Protein AF-A0A915NDP2-F1 (afdb_monomer_lite)

Radius of gyration: 18.06 Å; chains: 1; bounding box: 33×44×52 Å

Foldseek 3Di:
DDPPQPDQDPLVVDDLVCSLVVLLVVLLVVQVVVQVVVVVPDDDPQFAFLQAQEDDDALCVLVRVLLNVQLPPVVNLVCLVVDVVVVLFDSPAPLASSNNLVSNSSNVSCVNRVSHHNYTYCQSNQSSCCVRQNVVSNRPDHDDSVLSNLSSVLRVCSRRDPDNDRDDPDPVPDDVVVVVVVVVVVVVVVVVVVVVPPPDDD

InterPro domains:
  IPR001394 Peptidase C19, ubiquitin carboxyl-terminal hydrolase [PF00443] (52-172)
  IPR028889 Ubiquitin specific protease UPS, catalytic domain [PS50235] (52-202)
  IPR038765 Papain-like cysteine peptidase superfamily [SSF54001] (45-168)
  IPR050185 Ubiquitin carboxyl-terminal hydrolase [PTHR21646] (45-170)

pLDDT: mean 82.38, std 14.45, range [32.12, 96.81]

Organism: NCBI:txid298350

Structure (mmCIF, N/CA/C/O backbone):
data_AF-A0A915NDP2-F1
#
_entry.id   AF-A0A915NDP2-F1
#
loop_
_atom_site.group_PDB
_atom_site.id
_atom_site.type_symbol
_atom_site.label_atom_id
_atom_site.label_alt_id
_atom_site.label_comp_id
_atom_site.label_asym_id
_atom_site.label_entity_id
_atom_site.label_seq_id
_atom_site.pdbx_PDB_ins_code
_atom_site.Cartn_x
_atom_site.Cartn_y
_atom_site.Cartn_z
_atom_site.occupancy
_atom_site.B_iso_or_equiv
_atom_site.auth_seq_id
_atom_site.auth_comp_id
_atom_site.auth_asym_id
_atom_site.auth_atom_id
_atom_site.pdbx_PDB_model_num
ATOM 1 N N . MET A 1 1 ? 12.576 3.501 -25.929 1.00 35.41 1 MET A N 1
ATOM 2 C CA . MET A 1 1 ? 12.178 2.819 -24.677 1.00 35.41 1 MET A CA 1
ATOM 3 C C . MET A 1 1 ? 10.770 3.275 -24.341 1.00 35.41 1 MET A C 1
ATOM 5 O O . MET A 1 1 ? 10.590 4.412 -23.935 1.00 35.41 1 MET A O 1
ATOM 9 N N . THR A 1 2 ? 9.758 2.464 -24.642 1.00 32.38 2 THR A N 1
ATOM 10 C CA . THR A 1 2 ? 8.350 2.847 -24.472 1.00 32.38 2 THR A CA 1
ATOM 11 C C . THR A 1 2 ? 7.998 2.888 -22.990 1.00 32.38 2 THR A C 1
ATOM 13 O O . THR A 1 2 ? 7.997 1.863 -22.308 1.00 32.38 2 THR A O 1
ATOM 16 N N . SER A 1 3 ? 7.740 4.094 -22.495 1.00 40.62 3 SER A N 1
ATOM 17 C CA . SER A 1 3 ? 7.203 4.347 -21.166 1.00 40.62 3 SER A CA 1
ATOM 18 C C . SER A 1 3 ? 5.810 3.725 -21.061 1.00 40.62 3 SER A C 1
ATOM 20 O O . SER A 1 3 ? 4.837 4.281 -21.557 1.00 40.62 3 SER A O 1
ATOM 22 N N . THR A 1 4 ? 5.692 2.560 -20.426 1.00 46.69 4 THR A N 1
ATOM 23 C CA . THR A 1 4 ? 4.399 2.063 -19.931 1.00 46.69 4 THR A CA 1
ATOM 24 C C . THR A 1 4 ? 4.069 2.791 -18.624 1.00 46.69 4 THR A C 1
ATOM 26 O O . THR A 1 4 ? 3.960 2.171 -17.569 1.00 46.69 4 THR A O 1
ATOM 29 N N . TYR A 1 5 ? 4.016 4.125 -18.663 1.00 49.75 5 TYR A N 1
ATOM 30 C CA . TYR A 1 5 ? 3.455 4.917 -17.574 1.00 49.75 5 TYR A CA 1
ATOM 31 C C . TYR A 1 5 ? 1.943 4.713 -17.646 1.00 49.75 5 TYR A C 1
ATOM 33 O O . TYR A 1 5 ? 1.280 5.197 -18.564 1.00 49.75 5 TYR A O 1
ATOM 41 N N . CYS A 1 6 ? 1.411 3.883 -16.751 1.00 56.41 6 CYS A N 1
ATOM 42 C CA . CYS A 1 6 ? -0.026 3.765 -16.579 1.00 56.41 6 CYS A CA 1
ATOM 43 C C . CYS A 1 6 ? -0.463 5.117 -16.008 1.00 56.41 6 CYS A C 1
ATOM 45 O O . CYS A 1 6 ? 0.010 5.480 -14.940 1.00 56.41 6 CYS A O 1
ATOM 47 N N . GLY A 1 7 ? -1.237 5.910 -16.757 1.00 64.56 7 GLY A N 1
ATOM 48 C CA . GLY A 1 7 ? -1.536 7.303 -16.403 1.00 64.56 7 GLY A CA 1
ATOM 49 C C . GLY A 1 7 ? -1.997 7.490 -14.949 1.00 64.56 7 GLY A C 1
ATOM 50 O O . GLY A 1 7 ? -2.450 6.541 -14.296 1.00 64.56 7 GLY A O 1
ATOM 51 N N . LYS A 1 8 ? -1.878 8.726 -14.442 1.00 70.12 8 LYS A N 1
ATOM 52 C CA . LYS A 1 8 ? -2.364 9.081 -13.101 1.00 70.12 8 LYS A CA 1
ATOM 53 C C . LYS A 1 8 ? -3.834 8.678 -12.965 1.00 70.12 8 LYS A C 1
ATOM 55 O O . LYS A 1 8 ? -4.639 8.969 -13.847 1.00 70.12 8 LYS A O 1
ATOM 60 N N . ILE A 1 9 ? -4.161 7.994 -11.873 1.00 74.62 9 ILE A N 1
ATOM 61 C CA . ILE A 1 9 ? -5.531 7.586 -11.561 1.00 74.62 9 ILE A CA 1
ATOM 62 C C . ILE A 1 9 ? -6.121 8.573 -10.576 1.00 74.62 9 ILE A C 1
ATOM 64 O O . ILE A 1 9 ? -5.512 8.868 -9.549 1.00 74.62 9 ILE A O 1
ATOM 68 N N . ASP A 1 10 ? -7.341 9.017 -10.858 1.00 82.69 10 ASP A N 1
ATOM 69 C CA . ASP A 1 10 ? -8.144 9.719 -9.873 1.00 82.69 10 ASP A CA 1
ATOM 70 C C . ASP A 1 10 ? -8.807 8.714 -8.925 1.00 82.69 10 ASP A C 1
ATOM 72 O O . ASP A 1 10 ? -9.920 8.231 -9.141 1.00 82.69 10 ASP A O 1
ATOM 76 N N . VAL A 1 11 ? -8.091 8.385 -7.854 1.00 82.56 11 VAL A N 1
ATOM 77 C CA . VAL A 1 11 ? -8.557 7.472 -6.803 1.00 82.56 11 VAL A CA 1
ATOM 78 C C . VAL A 1 11 ? -9.751 8.036 -6.024 1.00 82.56 11 VAL A C 1
ATOM 80 O O . VAL A 1 11 ? -10.474 7.275 -5.376 1.00 82.56 11 VAL A O 1
ATOM 83 N N . ASN A 1 12 ? -9.978 9.352 -6.092 1.00 84.38 12 ASN A N 1
ATOM 84 C CA . ASN A 1 12 ? -11.105 10.013 -5.442 1.00 84.38 12 ASN A CA 1
ATOM 85 C C . ASN A 1 12 ? -12.406 9.906 -6.247 1.00 84.38 12 ASN A C 1
ATOM 87 O O . ASN A 1 12 ? -13.466 10.172 -5.683 1.00 84.38 12 ASN A O 1
ATOM 91 N N . SER A 1 13 ? -12.350 9.432 -7.497 1.00 88.75 13 SER A N 1
ATOM 92 C CA . SER A 1 13 ? -13.544 9.087 -8.284 1.00 88.75 13 SER A CA 1
ATOM 93 C C . SER A 1 13 ? -14.369 7.947 -7.665 1.00 88.75 13 SER A C 1
ATOM 95 O O . SER A 1 13 ? -15.570 7.844 -7.912 1.00 88.75 13 SER A O 1
ATOM 97 N N . TYR A 1 14 ? -13.754 7.109 -6.821 1.00 90.56 14 TYR A N 1
ATOM 98 C CA . TYR A 1 14 ? -14.444 6.060 -6.074 1.00 90.56 14 TYR A CA 1
ATOM 99 C C . TYR A 1 14 ? -15.007 6.585 -4.747 1.00 90.56 14 TYR A C 1
ATOM 101 O O . TYR A 1 14 ? -14.288 7.205 -3.945 1.00 90.56 14 TYR A O 1
ATOM 109 N N . SER A 1 15 ? -16.275 6.250 -4.469 1.00 92.94 15 SER A N 1
ATOM 110 C CA . SER A 1 15 ? -16.897 6.511 -3.166 1.00 92.94 15 SER A CA 1
ATOM 111 C C . SER A 1 15 ? -16.123 5.804 -2.049 1.00 92.94 15 SER A C 1
ATOM 113 O O . SER A 1 15 ? -15.491 4.769 -2.277 1.00 92.94 15 SER A O 1
ATOM 115 N N . ALA A 1 16 ? -16.151 6.357 -0.835 1.00 90.56 16 ALA A N 1
ATOM 116 C CA . ALA A 1 16 ? -15.370 5.828 0.284 1.00 90.56 16 ALA A CA 1
ATOM 117 C C . ALA A 1 16 ? -15.725 4.364 0.612 1.00 90.56 16 ALA A C 1
ATOM 119 O O . ALA A 1 16 ? -14.850 3.595 0.999 1.00 90.56 16 ALA A O 1
ATOM 120 N N . GLU A 1 17 ? -16.981 3.967 0.400 1.00 92.06 17 GLU A N 1
ATOM 121 C CA . GLU A 1 17 ? -17.511 2.624 0.653 1.00 92.06 17 GLU A CA 1
ATOM 122 C C . GLU A 1 17 ? -16.889 1.566 -0.262 1.00 92.06 17 GLU A C 1
ATOM 124 O O . GLU A 1 17 ? -16.628 0.446 0.173 1.00 92.06 17 GLU A O 1
ATOM 129 N N . ILE A 1 18 ? -16.638 1.911 -1.527 1.00 93.69 18 ILE A N 1
ATOM 130 C CA . ILE A 1 18 ? -16.114 0.966 -2.523 1.00 93.69 18 ILE A CA 1
ATOM 131 C C . ILE A 1 18 ? -14.620 1.146 -2.784 1.00 93.69 18 ILE A C 1
ATOM 133 O O . ILE A 1 18 ? -14.008 0.294 -3.429 1.00 93.69 18 ILE A O 1
ATOM 137 N N . ARG A 1 19 ? -14.022 2.243 -2.302 1.00 93.81 19 ARG A N 1
ATOM 138 C CA . ARG A 1 19 ? -12.659 2.658 -2.651 1.00 93.81 19 ARG A CA 1
ATOM 139 C C . ARG A 1 19 ? -11.627 1.572 -2.403 1.00 93.81 19 ARG A C 1
ATOM 141 O O . ARG A 1 19 ? -10.813 1.319 -3.284 1.00 93.81 19 ARG A O 1
ATOM 148 N N . TYR A 1 20 ? -11.680 0.900 -1.251 1.00 95.38 20 TYR A N 1
ATOM 149 C CA . TYR A 1 20 ? -10.743 -0.184 -0.950 1.00 95.38 20 TYR A CA 1
ATOM 150 C C . TYR A 1 20 ? -10.794 -1.280 -2.027 1.00 95.38 20 TYR A C 1
ATOM 152 O O . TYR A 1 20 ? -9.772 -1.640 -2.606 1.00 95.38 20 TYR A O 1
ATOM 160 N N . ASN A 1 21 ? -11.999 -1.765 -2.344 1.00 95.94 21 ASN A N 1
ATOM 161 C CA . ASN A 1 21 ? -12.217 -2.814 -3.339 1.00 95.94 21 ASN A CA 1
ATOM 162 C C . ASN A 1 21 ? -11.787 -2.380 -4.744 1.00 95.94 21 ASN A C 1
ATOM 164 O O . ASN A 1 21 ? -11.086 -3.121 -5.434 1.00 95.94 21 ASN A O 1
ATOM 168 N N . ALA A 1 22 ? -12.187 -1.176 -5.151 1.00 95.44 22 ALA A N 1
ATOM 169 C CA . ALA A 1 22 ? -11.874 -0.635 -6.465 1.00 95.44 22 ALA A CA 1
ATOM 170 C C . ALA A 1 22 ? -10.359 -0.487 -6.668 1.00 95.44 22 ALA A C 1
ATOM 172 O O . ALA A 1 22 ? -9.821 -0.965 -7.665 1.00 95.44 22 ALA A O 1
ATOM 173 N N . VAL A 1 23 ? -9.662 0.100 -5.690 1.00 95.69 23 VAL A N 1
ATOM 174 C CA . VAL A 1 23 ? -8.206 0.286 -5.741 1.00 95.69 23 VAL A CA 1
ATOM 175 C C . VAL A 1 23 ? -7.473 -1.049 -5.704 1.00 95.69 23 VAL A C 1
ATOM 177 O O . VAL A 1 23 ? -6.554 -1.250 -6.492 1.00 95.69 23 VAL A O 1
ATOM 180 N N . TYR A 1 24 ? -7.882 -1.976 -4.833 1.00 96.56 24 TYR A N 1
ATOM 181 C CA . TYR A 1 24 ? -7.259 -3.296 -4.740 1.00 96.56 24 TYR A CA 1
ATOM 182 C C . TYR A 1 24 ? -7.298 -4.028 -6.088 1.00 96.56 24 TYR A C 1
ATOM 184 O O . TYR A 1 24 ? -6.261 -4.467 -6.585 1.00 96.56 24 TYR A O 1
ATOM 192 N N . ASN A 1 25 ? -8.485 -4.127 -6.696 1.00 95.69 25 ASN A N 1
ATOM 193 C CA . ASN A 1 25 ? -8.668 -4.835 -7.964 1.00 95.69 25 ASN A CA 1
ATOM 194 C C . ASN A 1 25 ? -7.894 -4.156 -9.094 1.00 95.69 25 ASN A C 1
ATOM 196 O O . ASN A 1 25 ? -7.194 -4.828 -9.845 1.00 95.69 25 ASN A O 1
ATOM 200 N N . LEU A 1 26 ? -7.937 -2.824 -9.149 1.00 94.62 26 LEU A N 1
ATOM 201 C CA . LEU A 1 26 ? -7.189 -2.053 -10.132 1.00 94.62 26 LEU A CA 1
ATOM 202 C C . LEU A 1 26 ? -5.682 -2.335 -10.065 1.00 94.62 26 LEU A C 1
ATOM 204 O O . LEU A 1 26 ? -5.035 -2.522 -11.097 1.00 94.62 26 LEU A O 1
ATOM 208 N N . VAL A 1 27 ? -5.112 -2.368 -8.856 1.00 95.25 27 VAL A N 1
ATOM 209 C CA . VAL A 1 27 ? -3.679 -2.629 -8.659 1.00 95.25 27 VAL A CA 1
ATOM 210 C C . VAL A 1 27 ? -3.327 -4.059 -9.076 1.00 95.25 27 VAL A C 1
ATOM 212 O O . VAL A 1 27 ? -2.318 -4.260 -9.752 1.00 95.25 27 VAL A O 1
ATOM 215 N N . ILE A 1 28 ? -4.157 -5.047 -8.727 1.00 94.88 28 ILE A N 1
ATOM 216 C CA . ILE A 1 28 ? -3.960 -6.444 -9.145 1.00 94.88 28 ILE A CA 1
ATOM 217 C C . ILE A 1 28 ? -4.014 -6.587 -10.671 1.00 94.88 28 ILE A C 1
ATOM 219 O O . ILE A 1 28 ? -3.134 -7.226 -11.254 1.00 94.88 28 ILE A O 1
ATOM 223 N N . ASP A 1 29 ? -4.990 -5.964 -11.331 1.00 93.06 29 ASP A N 1
ATOM 224 C CA . ASP A 1 29 ? -5.126 -6.003 -12.790 1.00 93.06 29 ASP A CA 1
ATOM 225 C C . ASP A 1 29 ? -3.898 -5.404 -13.484 1.00 93.06 29 ASP A C 1
ATOM 227 O O . ASP A 1 29 ? -3.380 -5.964 -14.458 1.00 93.06 29 ASP A O 1
ATOM 231 N N . GLU A 1 30 ? -3.372 -4.297 -12.956 1.00 91.44 30 GLU A N 1
ATOM 232 C CA . GLU A 1 30 ? -2.155 -3.679 -13.475 1.00 91.44 30 GLU A CA 1
ATOM 233 C C . GLU A 1 30 ? -0.919 -4.566 -13.274 1.00 91.44 30 GLU A C 1
ATOM 235 O O . GLU A 1 30 ? -0.140 -4.754 -14.216 1.00 91.44 30 GLU A O 1
ATOM 240 N N . ILE A 1 31 ? -0.759 -5.165 -12.088 1.00 92.25 31 ILE A N 1
ATOM 241 C CA . ILE A 1 31 ? 0.320 -6.123 -11.804 1.00 92.25 31 ILE A CA 1
ATOM 242 C C . ILE A 1 31 ? 0.272 -7.282 -12.804 1.00 92.25 31 ILE A C 1
ATOM 244 O O . ILE A 1 31 ? 1.294 -7.606 -13.419 1.00 92.25 31 ILE A O 1
ATOM 248 N N . ASN A 1 32 ? -0.903 -7.870 -13.022 1.00 90.44 32 ASN A N 1
ATOM 249 C CA . ASN A 1 32 ? -1.092 -8.987 -13.946 1.00 90.44 32 ASN A CA 1
ATOM 250 C C . ASN A 1 32 ? -0.769 -8.595 -15.393 1.00 90.44 32 ASN A C 1
ATOM 252 O O . ASN A 1 32 ? -0.020 -9.299 -16.080 1.00 90.44 32 ASN A O 1
ATOM 256 N N . LYS A 1 33 ? -1.266 -7.439 -15.846 1.00 87.81 33 LYS A N 1
ATOM 257 C CA . LYS A 1 33 ? -1.017 -6.915 -17.196 1.00 87.81 33 LYS A CA 1
ATOM 258 C C . LYS A 1 33 ? 0.471 -6.690 -17.455 1.00 87.81 33 LYS A C 1
ATOM 260 O O . LYS A 1 33 ? 0.987 -7.115 -18.491 1.00 87.81 33 LYS A O 1
ATOM 265 N N . LEU A 1 34 ? 1.172 -6.047 -16.522 1.00 83.38 34 LEU A N 1
ATOM 266 C CA . LEU A 1 34 ? 2.610 -5.802 -16.639 1.00 83.38 34 LEU A CA 1
ATOM 267 C C . LEU A 1 34 ? 3.408 -7.107 -16.556 1.00 83.38 34 LEU A C 1
ATOM 269 O O . LEU A 1 34 ? 4.413 -7.255 -17.250 1.00 83.38 34 LEU A O 1
ATOM 273 N N . SER A 1 35 ? 2.962 -8.075 -15.759 1.00 75.62 35 SER A N 1
ATOM 274 C CA . SER A 1 35 ? 3.641 -9.366 -15.615 1.00 75.62 35 SER A CA 1
ATOM 275 C C . SER A 1 35 ? 3.542 -10.216 -16.882 1.00 75.62 35 SER A C 1
ATOM 277 O O . SER A 1 35 ? 4.558 -10.738 -17.345 1.00 75.62 35 SER A O 1
ATOM 279 N N . TYR A 1 36 ? 2.365 -10.269 -17.516 1.00 65.06 36 TYR A N 1
ATOM 280 C CA . TYR A 1 36 ? 2.164 -10.955 -18.799 1.00 65.06 36 TYR A CA 1
ATOM 281 C C . TYR A 1 36 ? 3.097 -10.420 -19.900 1.00 65.06 36 TYR A C 1
ATOM 283 O O . TYR A 1 36 ? 3.653 -11.186 -20.688 1.00 65.06 36 TYR A O 1
ATOM 291 N N . GLN A 1 37 ? 3.326 -9.103 -19.929 1.00 64.31 37 GLN A N 1
ATOM 292 C CA . GLN A 1 37 ? 4.241 -8.473 -20.886 1.00 64.31 37 GLN A CA 1
ATOM 293 C C . GLN A 1 37 ? 5.706 -8.889 -20.668 1.00 64.31 37 GLN A C 1
ATOM 295 O O . GLN A 1 37 ? 6.452 -9.021 -21.637 1.00 64.31 37 GLN A O 1
ATOM 300 N N . HIS A 1 38 ? 6.122 -9.136 -19.422 1.00 62.59 38 HIS A N 1
ATOM 301 C CA . HIS A 1 38 ? 7.509 -9.483 -19.090 1.00 62.59 38 HIS A CA 1
ATOM 302 C C . HIS A 1 38 ? 7.811 -10.990 -19.147 1.00 62.59 38 HIS A C 1
ATOM 304 O O . HIS A 1 38 ? 8.952 -11.358 -19.440 1.00 62.59 38 HIS A O 1
ATOM 310 N N . MET A 1 39 ? 6.826 -11.868 -18.910 1.00 57.41 39 MET A N 1
ATOM 311 C CA . MET A 1 39 ? 7.012 -13.330 -18.976 1.00 57.41 39 MET A CA 1
ATOM 312 C C . MET A 1 39 ? 7.382 -13.832 -20.379 1.00 57.41 39 MET A C 1
ATOM 314 O O . MET A 1 39 ? 8.077 -14.835 -20.499 1.00 57.41 39 MET A O 1
ATOM 318 N N . LYS A 1 40 ? 7.006 -13.115 -21.447 1.00 51.97 40 LYS A N 1
ATOM 319 C CA . LYS A 1 40 ? 7.362 -13.483 -22.832 1.00 51.97 40 LYS A CA 1
ATOM 320 C C . LYS A 1 40 ? 8.860 -13.369 -23.156 1.00 51.97 40 LYS A C 1
ATOM 322 O O . LYS A 1 40 ? 9.264 -13.777 -24.237 1.00 51.97 40 LYS A O 1
ATOM 327 N N . VAL A 1 41 ? 9.679 -12.794 -22.269 1.00 53.88 41 VAL A N 1
ATOM 328 C CA . VAL A 1 41 ? 10.999 -12.269 -22.659 1.00 53.88 41 VAL A CA 1
ATOM 329 C C . VAL A 1 41 ? 12.189 -13.069 -22.105 1.00 53.88 41 VAL A C 1
ATOM 331 O O . VAL A 1 41 ? 13.275 -12.942 -22.664 1.00 53.88 41 VAL A O 1
ATOM 334 N N . ARG A 1 42 ? 12.071 -13.884 -21.036 1.00 56.06 42 ARG A N 1
ATOM 335 C CA . ARG A 1 42 ? 13.248 -14.572 -20.436 1.00 56.06 42 ARG A CA 1
ATOM 336 C C . ARG A 1 42 ? 12.927 -15.897 -19.727 1.00 56.06 42 ARG A C 1
ATOM 338 O O . ARG A 1 42 ? 12.011 -15.939 -18.913 1.00 56.06 42 ARG A O 1
ATOM 345 N N . HIS A 1 43 ? 13.777 -16.916 -19.915 1.00 55.66 43 HIS A N 1
ATOM 346 C CA . HIS A 1 43 ? 13.901 -18.062 -18.999 1.00 55.66 43 HIS A CA 1
ATOM 347 C C . HIS A 1 43 ? 14.394 -17.562 -17.635 1.00 55.66 43 HIS A C 1
ATOM 349 O O . HIS A 1 43 ? 15.572 -17.244 -17.471 1.00 55.66 43 HIS A O 1
ATOM 355 N N . ARG A 1 44 ? 13.490 -17.436 -16.662 1.00 63.25 44 ARG A N 1
ATOM 356 C CA . ARG A 1 44 ? 13.826 -17.066 -15.281 1.00 63.25 44 ARG A CA 1
ATOM 357 C C . ARG A 1 44 ? 13.536 -18.222 -14.326 1.00 63.25 44 ARG A C 1
ATOM 359 O O . ARG A 1 44 ? 12.651 -19.026 -14.617 1.00 63.25 44 ARG A O 1
ATOM 366 N N . PRO A 1 45 ? 14.262 -18.300 -13.196 1.00 63.66 45 PRO A N 1
ATOM 367 C CA . PRO A 1 45 ? 13.953 -19.255 -12.142 1.00 63.66 45 PRO A CA 1
ATOM 368 C C . PRO A 1 45 ? 12.506 -19.089 -11.672 1.00 63.66 45 PRO A C 1
ATOM 370 O O . PRO A 1 45 ? 11.986 -17.971 -11.599 1.00 63.66 45 PRO A O 1
ATOM 373 N N . THR A 1 46 ? 11.871 -20.218 -11.360 1.00 71.88 46 THR A N 1
ATOM 374 C CA . THR A 1 46 ? 10.505 -20.278 -10.836 1.00 71.88 46 THR A CA 1
ATOM 375 C C . THR A 1 46 ? 10.397 -19.402 -9.585 1.00 71.88 46 THR A C 1
ATOM 377 O O . THR A 1 46 ? 11.195 -19.600 -8.659 1.00 71.88 46 THR A O 1
ATOM 380 N N . PRO A 1 47 ? 9.462 -18.437 -9.539 1.00 79.31 47 PRO A N 1
ATOM 381 C CA . PRO A 1 47 ? 9.302 -17.595 -8.365 1.00 79.31 47 PRO A CA 1
ATOM 382 C C . PRO A 1 47 ? 8.955 -18.441 -7.132 1.00 79.31 47 PRO A C 1
ATOM 384 O O . PRO A 1 47 ? 8.285 -19.469 -7.232 1.00 79.31 47 PRO A O 1
ATOM 387 N N . LYS A 1 48 ? 9.443 -18.017 -5.965 1.00 85.06 48 LYS A N 1
ATOM 388 C CA . LYS A 1 48 ? 9.143 -18.632 -4.665 1.00 85.06 48 LYS A CA 1
ATOM 389 C C . LYS A 1 48 ? 8.344 -17.649 -3.817 1.00 85.06 48 LYS A C 1
ATOM 391 O O . LYS A 1 48 ? 8.501 -16.437 -3.960 1.00 85.06 48 LYS A O 1
ATOM 396 N N . LEU A 1 49 ? 7.502 -18.176 -2.928 1.00 89.25 49 LEU A N 1
ATOM 397 C CA . LEU A 1 49 ? 6.710 -17.375 -1.991 1.00 89.25 49 LEU A CA 1
ATOM 398 C C . LEU A 1 49 ? 7.636 -16.434 -1.205 1.00 89.25 49 LEU A C 1
ATOM 400 O O . LEU A 1 49 ? 8.647 -16.877 -0.658 1.00 89.25 49 LEU A O 1
ATOM 404 N N . GLY A 1 50 ? 7.314 -15.141 -1.193 1.00 88.19 50 GLY A N 1
ATOM 405 C CA . GLY A 1 50 ? 8.086 -14.132 -0.465 1.00 88.19 50 GLY A CA 1
ATOM 406 C C . GLY A 1 50 ? 9.470 -13.823 -1.046 1.00 88.19 50 GLY A C 1
ATOM 407 O O . GLY A 1 50 ? 10.246 -13.117 -0.415 1.00 88.19 50 GLY A O 1
ATOM 408 N N . GLN A 1 51 ? 9.807 -14.331 -2.237 1.00 90.38 51 GLN A N 1
ATOM 409 C CA . GLN A 1 51 ? 11.082 -14.065 -2.917 1.00 90.38 51 GLN A CA 1
ATOM 410 C C . GLN A 1 51 ? 10.856 -13.306 -4.226 1.00 90.38 51 GLN A C 1
ATOM 412 O O . GLN A 1 51 ? 11.324 -13.699 -5.297 1.00 90.38 51 GLN A O 1
ATOM 417 N N . THR A 1 52 ? 10.114 -12.205 -4.125 1.00 92.06 52 THR A N 1
ATOM 418 C CA . THR A 1 52 ? 9.718 -11.374 -5.262 1.00 92.06 52 THR A CA 1
ATOM 419 C C . THR A 1 52 ? 10.536 -10.080 -5.281 1.00 92.06 52 THR A C 1
ATOM 421 O O . THR A 1 52 ? 10.566 -9.317 -4.315 1.00 92.06 52 THR A O 1
ATOM 424 N N . GLY A 1 53 ? 11.223 -9.795 -6.387 1.00 92.25 53 GLY A N 1
ATOM 425 C CA . GLY A 1 53 ? 11.946 -8.532 -6.563 1.00 92.25 53 GLY A CA 1
ATOM 426 C C . GLY A 1 53 ? 11.007 -7.333 -6.750 1.00 92.25 53 GLY A C 1
ATOM 427 O O . GLY A 1 53 ? 9.844 -7.484 -7.111 1.00 92.25 53 GLY A O 1
ATOM 428 N N . LEU A 1 54 ? 11.514 -6.113 -6.578 1.00 93.12 54 LEU A N 1
ATOM 429 C CA . LEU A 1 54 ? 10.804 -4.892 -6.978 1.00 93.12 54 LEU A CA 1
ATOM 430 C C . LEU A 1 54 ? 11.645 -4.157 -8.020 1.00 93.12 54 LEU A C 1
ATOM 432 O O . LEU A 1 54 ? 12.828 -3.890 -7.806 1.00 93.12 54 LEU A O 1
ATOM 436 N N . SER A 1 55 ? 11.051 -3.872 -9.175 1.00 89.44 55 SER A N 1
ATOM 437 C CA . SER A 1 55 ? 11.734 -3.193 -10.274 1.00 89.44 55 SER A CA 1
ATOM 438 C C . SER A 1 55 ? 11.969 -1.733 -9.909 1.00 89.44 55 SER A C 1
ATOM 440 O O . SER A 1 55 ? 11.015 -0.997 -9.673 1.00 89.44 55 SER A O 1
ATOM 442 N N . ASN A 1 56 ? 13.225 -1.286 -9.940 1.00 84.56 56 ASN A N 1
ATOM 443 C CA . ASN A 1 56 ? 13.537 0.139 -9.889 1.00 84.56 56 ASN A CA 1
ATOM 444 C C . ASN A 1 56 ? 13.346 0.734 -11.291 1.00 84.56 56 ASN A C 1
ATOM 446 O O . ASN A 1 56 ? 13.947 0.234 -12.242 1.00 84.56 56 ASN A O 1
ATOM 450 N N . ARG A 1 57 ? 12.485 1.743 -11.443 1.00 75.19 57 ARG A N 1
ATOM 451 C CA . ARG A 1 57 ? 12.308 2.448 -12.724 1.00 75.19 57 ARG A CA 1
ATOM 452 C C . ARG A 1 57 ? 13.196 3.688 -12.752 1.00 75.19 57 ARG A C 1
ATOM 454 O O . ARG A 1 57 ? 14.197 3.682 -13.455 1.00 75.19 57 ARG A O 1
ATOM 461 N N . ILE A 1 58 ? 12.854 4.705 -11.966 1.00 79.94 58 ILE A N 1
ATOM 462 C CA . ILE A 1 58 ? 13.624 5.939 -11.748 1.00 79.94 58 ILE A CA 1
ATOM 463 C C . ILE A 1 58 ? 13.267 6.413 -10.338 1.00 79.94 58 ILE A C 1
ATOM 465 O O . ILE A 1 58 ? 12.096 6.377 -9.979 1.00 79.94 58 ILE A O 1
ATOM 469 N N . ASN A 1 59 ? 14.267 6.768 -9.526 1.00 83.19 59 ASN A N 1
ATOM 470 C CA . ASN A 1 59 ? 14.097 7.310 -8.170 1.00 83.19 59 ASN A CA 1
ATOM 471 C C . ASN A 1 59 ? 13.152 6.532 -7.231 1.00 83.19 59 ASN A C 1
ATOM 473 O O . ASN A 1 59 ? 12.702 7.070 -6.239 1.00 83.19 59 ASN A O 1
ATOM 477 N N . SER A 1 60 ? 12.881 5.250 -7.491 1.00 87.00 60 SER A N 1
ATOM 478 C CA . SER A 1 60 ? 11.915 4.441 -6.723 1.00 87.00 60 SER A CA 1
ATOM 479 C C . SER A 1 60 ? 12.565 3.473 -5.725 1.00 87.00 60 SER A C 1
ATOM 481 O O . SER A 1 60 ? 11.878 2.716 -5.040 1.00 87.00 60 SER A O 1
ATOM 483 N N . CYS A 1 61 ? 13.901 3.455 -5.637 1.00 90.44 61 CYS A N 1
ATOM 484 C CA . CYS A 1 61 ? 14.630 2.502 -4.797 1.00 90.44 61 CYS A CA 1
ATOM 485 C C . CYS A 1 61 ? 14.321 2.655 -3.301 1.00 90.44 61 CYS A C 1
ATOM 487 O O . CYS A 1 61 ? 14.256 1.640 -2.611 1.00 90.44 61 CYS A O 1
ATOM 489 N N . PHE A 1 62 ? 14.073 3.877 -2.819 1.00 91.06 62 PHE A N 1
ATOM 490 C CA . PHE A 1 62 ? 13.697 4.129 -1.426 1.00 91.06 62 PHE A CA 1
ATOM 491 C C . PHE A 1 62 ? 12.367 3.446 -1.069 1.00 91.06 62 PHE A C 1
ATOM 493 O O . PHE A 1 62 ? 12.286 2.732 -0.070 1.00 91.06 62 PHE A O 1
ATOM 500 N N . VAL A 1 63 ? 11.356 3.555 -1.941 1.00 92.50 63 VAL A N 1
ATOM 501 C CA . VAL A 1 63 ? 10.073 2.855 -1.779 1.00 92.50 63 VAL A CA 1
ATOM 502 C C . VAL A 1 63 ? 10.261 1.351 -1.855 1.00 92.50 63 VAL A C 1
ATOM 504 O O . VAL A 1 63 ? 9.716 0.628 -1.028 1.00 92.50 63 VAL A O 1
ATOM 507 N N . ASN A 1 64 ? 11.058 0.865 -2.806 1.00 94.31 64 ASN A N 1
ATOM 508 C CA . ASN A 1 64 ? 11.300 -0.568 -2.945 1.00 94.31 64 ASN A CA 1
ATOM 509 C C . ASN A 1 64 ? 11.951 -1.156 -1.684 1.00 94.31 64 ASN A C 1
ATOM 511 O O . ASN A 1 64 ? 11.528 -2.216 -1.228 1.00 94.31 64 ASN A O 1
ATOM 515 N N . ALA A 1 65 ? 12.937 -0.472 -1.098 1.00 94.31 65 ALA A N 1
ATOM 516 C CA . ALA A 1 65 ? 13.564 -0.901 0.150 1.00 94.31 65 ALA A CA 1
ATOM 517 C C . ALA A 1 65 ? 12.545 -0.961 1.300 1.00 94.31 65 ALA A C 1
ATOM 519 O O . ALA A 1 65 ? 12.453 -1.976 1.990 1.00 94.31 65 ALA A O 1
ATOM 520 N N . ILE A 1 66 ? 11.721 0.079 1.455 1.00 95.50 66 ILE A N 1
ATOM 521 C CA . ILE A 1 66 ? 10.682 0.115 2.489 1.00 95.50 66 ILE A CA 1
ATOM 522 C C . ILE A 1 66 ? 9.631 -0.976 2.289 1.00 95.50 66 ILE A C 1
ATOM 524 O O . ILE A 1 66 ? 9.305 -1.685 3.239 1.00 95.50 66 ILE A O 1
ATOM 528 N N . LEU A 1 67 ? 9.128 -1.162 1.069 1.00 96.06 67 LEU A N 1
ATOM 529 C CA . LEU A 1 67 ? 8.147 -2.203 0.779 1.00 96.06 67 LEU A CA 1
ATOM 530 C C . LEU A 1 67 ? 8.700 -3.597 1.079 1.00 96.06 67 LEU A C 1
ATOM 532 O O . LEU A 1 67 ? 8.005 -4.379 1.714 1.00 96.06 67 LEU A O 1
ATOM 536 N N . GLN A 1 68 ? 9.953 -3.894 0.724 1.00 95.94 68 GLN A N 1
ATOM 537 C CA . GLN A 1 68 ? 10.588 -5.169 1.086 1.00 95.94 68 GLN A CA 1
ATOM 538 C C . GLN A 1 68 ? 10.614 -5.386 2.610 1.00 95.94 68 GLN A C 1
ATOM 540 O O . GLN A 1 68 ? 10.288 -6.480 3.073 1.00 95.94 68 GLN A O 1
ATOM 545 N N . CYS A 1 69 ? 10.923 -4.352 3.400 1.00 96.62 69 CYS A N 1
ATOM 546 C CA . CYS A 1 69 ? 10.883 -4.423 4.866 1.00 96.62 69 CYS A CA 1
ATOM 547 C C . CYS A 1 69 ? 9.459 -4.650 5.403 1.00 96.62 69 CYS A C 1
ATOM 549 O O . CYS A 1 69 ? 9.235 -5.519 6.251 1.00 96.62 69 CYS A O 1
ATOM 551 N N . LEU A 1 70 ? 8.476 -3.905 4.894 1.00 95.94 70 LEU A N 1
ATOM 552 C CA . LEU A 1 70 ? 7.073 -4.044 5.292 1.00 95.94 70 LEU A CA 1
ATOM 553 C C . LEU A 1 70 ? 6.524 -5.433 4.929 1.00 95.94 70 LEU A C 1
ATOM 555 O O . LEU A 1 70 ? 5.858 -6.065 5.749 1.00 95.94 70 LEU A O 1
ATOM 559 N N . PHE A 1 71 ? 6.862 -5.941 3.742 1.00 95.75 71 PHE A N 1
ATOM 560 C CA . PHE A 1 71 ? 6.400 -7.233 3.223 1.00 95.75 71 PHE A CA 1
ATOM 561 C C . PHE A 1 71 ? 6.976 -8.435 3.961 1.00 95.75 71 PHE A C 1
ATOM 563 O O . PHE A 1 71 ? 6.427 -9.526 3.857 1.00 95.75 71 PHE A O 1
ATOM 570 N N . ASN A 1 72 ? 8.047 -8.232 4.726 1.00 94.88 72 ASN A N 1
ATOM 571 C CA . ASN A 1 72 ? 8.671 -9.253 5.562 1.00 94.88 72 ASN A CA 1
ATOM 572 C C . ASN A 1 72 ? 8.477 -8.982 7.064 1.00 94.88 72 ASN A C 1
ATOM 574 O O . ASN A 1 72 ? 9.033 -9.676 7.914 1.00 94.88 72 ASN A O 1
ATOM 578 N N . THR A 1 73 ? 7.651 -7.996 7.426 1.00 95.31 73 THR A N 1
ATOM 579 C CA . THR A 1 73 ? 7.274 -7.757 8.820 1.00 95.31 73 THR A CA 1
ATOM 580 C C . THR A 1 73 ? 6.112 -8.675 9.199 1.00 95.31 73 THR A C 1
ATOM 582 O O . THR A 1 73 ? 4.958 -8.412 8.861 1.00 95.31 73 THR A O 1
ATOM 585 N N . ASN A 1 74 ? 6.398 -9.748 9.945 1.00 90.75 74 ASN A N 1
ATOM 586 C CA . ASN A 1 74 ? 5.445 -10.826 10.268 1.00 90.75 74 ASN A CA 1
ATOM 587 C C . ASN A 1 74 ? 4.068 -10.354 10.769 1.00 90.75 74 ASN A C 1
ATOM 589 O O . ASN A 1 74 ? 3.038 -10.886 10.358 1.00 90.75 74 ASN A O 1
ATOM 593 N N . LYS A 1 75 ? 4.026 -9.363 11.670 1.00 88.69 75 LYS A N 1
ATOM 594 C CA . LYS A 1 75 ? 2.754 -8.834 12.197 1.00 88.69 75 LYS A CA 1
ATOM 595 C C . LYS A 1 75 ? 1.933 -8.129 11.115 1.00 88.69 75 LYS A C 1
ATOM 597 O O . LYS A 1 75 ? 0.711 -8.236 11.124 1.00 88.69 75 LYS A O 1
ATOM 602 N N . LEU A 1 76 ? 2.601 -7.440 10.192 1.00 89.62 76 LEU A N 1
ATOM 603 C CA . LEU A 1 76 ? 1.955 -6.743 9.088 1.00 89.62 76 LEU A CA 1
ATOM 604 C C . LEU A 1 76 ? 1.452 -7.738 8.040 1.00 89.62 76 LEU A C 1
ATOM 606 O O . LEU A 1 76 ? 0.312 -7.630 7.609 1.00 89.62 76 LEU A O 1
ATOM 610 N N . CYS A 1 77 ? 2.238 -8.767 7.713 1.00 91.12 77 CYS A N 1
ATOM 611 C CA . CYS A 1 77 ? 1.821 -9.833 6.795 1.00 91.12 77 CYS A CA 1
ATOM 612 C C . CYS A 1 77 ? 0.493 -10.466 7.235 1.00 91.12 77 CYS A C 1
ATOM 614 O O . CYS A 1 77 ? -0.439 -10.564 6.443 1.00 91.12 77 CYS A O 1
ATOM 616 N N . LYS A 1 78 ? 0.372 -10.790 8.529 1.00 88.94 78 LYS A N 1
ATOM 617 C CA . LYS A 1 78 ? -0.866 -11.325 9.122 1.00 88.94 78 LYS A CA 1
ATOM 618 C C . LYS A 1 78 ? -2.051 -10.359 9.040 1.00 88.94 78 LYS A C 1
ATOM 620 O O . LYS A 1 78 ? -3.186 -10.802 8.944 1.00 88.94 78 LYS A O 1
ATOM 625 N N . LEU A 1 79 ? -1.811 -9.047 9.084 1.00 87.31 79 LEU A N 1
ATOM 626 C CA . LEU A 1 79 ? -2.873 -8.042 8.950 1.00 87.31 79 LEU A CA 1
ATOM 627 C C . LEU A 1 79 ? -3.458 -8.012 7.527 1.00 87.31 79 LEU A C 1
ATOM 629 O O . LEU A 1 79 ? -4.640 -7.720 7.349 1.00 87.31 79 LEU A O 1
ATOM 633 N N . PHE A 1 80 ? -2.638 -8.312 6.521 1.00 88.69 80 PHE A N 1
ATOM 634 C CA . PHE A 1 80 ? -3.024 -8.301 5.108 1.00 88.69 80 PHE A CA 1
ATOM 635 C C . PHE A 1 80 ? -3.443 -9.670 4.563 1.00 88.69 80 PHE A C 1
ATOM 637 O O . PHE A 1 80 ? -3.983 -9.750 3.456 1.00 88.69 80 PHE A O 1
ATOM 644 N N . GLU A 1 81 ? -3.233 -10.735 5.334 1.00 86.50 81 GLU A N 1
ATOM 645 C CA . GLU A 1 81 ? -3.665 -12.085 4.994 1.00 86.50 81 GLU A CA 1
ATOM 646 C C . GLU A 1 81 ? -5.169 -12.110 4.699 1.00 86.50 81 GLU A C 1
ATOM 648 O O . GLU A 1 81 ? -5.978 -11.536 5.432 1.00 86.50 81 GLU A O 1
ATOM 653 N N . SER A 1 82 ? -5.540 -12.716 3.568 1.00 84.69 82 SER A N 1
ATOM 654 C CA . SER A 1 82 ? -6.932 -12.804 3.105 1.00 84.69 82 SER A CA 1
ATOM 655 C C . SER A 1 82 ? -7.687 -11.466 3.123 1.00 84.69 82 SER A C 1
ATOM 657 O O . SER A 1 82 ? -8.897 -11.443 3.347 1.00 84.69 82 SER A O 1
ATOM 659 N N . ARG A 1 83 ? -6.978 -10.346 2.893 1.00 87.69 83 ARG A N 1
ATOM 660 C CA . ARG A 1 83 ? -7.533 -8.980 2.898 1.00 87.69 83 ARG A CA 1
ATOM 661 C C . ARG A 1 83 ? -8.189 -8.587 4.231 1.00 87.69 83 ARG A C 1
ATOM 663 O O . ARG A 1 83 ? -9.060 -7.720 4.263 1.00 87.69 83 ARG A O 1
ATOM 670 N N . ALA A 1 84 ? -7.767 -9.186 5.348 1.00 88.38 84 ALA A N 1
ATOM 671 C CA . ALA A 1 84 ? -8.368 -8.958 6.664 1.00 88.38 84 ALA A CA 1
ATOM 672 C C . ALA A 1 84 ? -8.406 -7.473 7.070 1.00 88.38 84 ALA A C 1
ATOM 674 O O . ALA A 1 84 ? -9.376 -7.033 7.694 1.00 88.38 84 ALA A O 1
ATOM 675 N N . ILE A 1 85 ? -7.404 -6.688 6.656 1.00 91.31 85 ILE A N 1
ATOM 676 C CA . ILE A 1 85 ? -7.333 -5.242 6.894 1.00 91.31 85 ILE A CA 1
ATOM 677 C C . ILE A 1 85 ? -8.560 -4.461 6.403 1.00 91.31 85 ILE A C 1
ATOM 679 O O . ILE A 1 85 ? -8.883 -3.430 6.986 1.00 91.31 85 ILE A O 1
ATOM 683 N N . GLU A 1 86 ? -9.276 -4.943 5.383 1.00 92.62 86 GLU A N 1
ATOM 684 C CA . GLU A 1 86 ? -10.473 -4.286 4.841 1.00 92.62 86 GLU A CA 1
ATOM 685 C C . GLU A 1 86 ? -11.514 -4.008 5.937 1.00 92.62 86 GLU A C 1
ATOM 687 O O . GLU A 1 86 ? -12.115 -2.938 5.991 1.00 92.62 86 GLU A O 1
ATOM 692 N N . ARG A 1 87 ? -11.648 -4.931 6.897 1.00 90.31 87 ARG A N 1
ATOM 693 C CA . ARG A 1 87 ? -12.574 -4.823 8.040 1.00 90.31 87 ARG A CA 1
ATOM 694 C C . ARG A 1 87 ? -12.166 -3.756 9.058 1.00 90.31 87 ARG A C 1
ATOM 696 O O . ARG A 1 87 ? -12.941 -3.419 9.954 1.00 90.31 87 ARG A O 1
ATOM 703 N N . HIS A 1 88 ? -10.931 -3.275 8.968 1.00 89.88 88 HIS A N 1
ATOM 704 C CA . HIS A 1 88 ? -10.363 -2.274 9.859 1.00 89.88 88 HIS A CA 1
ATOM 705 C C . HIS A 1 88 ? -10.371 -0.873 9.249 1.00 89.88 88 HIS A C 1
ATOM 707 O O . HIS A 1 88 ? -10.079 0.073 9.975 1.00 89.88 88 HIS A O 1
ATOM 713 N N . ILE A 1 89 ? -10.729 -0.726 7.969 1.00 92.06 89 ILE A N 1
ATOM 714 C CA . ILE A 1 89 ? -10.747 0.573 7.299 1.00 92.06 89 ILE A CA 1
ATOM 715 C C . ILE A 1 89 ? -11.798 1.483 7.934 1.00 92.06 89 ILE A C 1
ATOM 717 O O . ILE A 1 89 ? -12.988 1.165 7.987 1.00 92.06 89 ILE A O 1
ATOM 721 N N . ASN A 1 90 ? -11.356 2.652 8.386 1.00 89.94 90 ASN A N 1
ATOM 722 C CA . ASN A 1 90 ? -12.221 3.706 8.877 1.00 89.94 90 ASN A CA 1
ATOM 723 C C . ASN A 1 90 ? -12.531 4.708 7.758 1.00 89.94 90 ASN A C 1
ATOM 725 O O . ASN A 1 90 ? -11.864 5.730 7.589 1.00 89.94 90 ASN A O 1
ATOM 729 N N . ILE A 1 91 ? -13.619 4.453 7.033 1.00 89.56 91 ILE A N 1
ATOM 730 C CA . ILE A 1 91 ? -14.114 5.361 5.989 1.00 89.56 91 ILE A CA 1
ATOM 731 C C . ILE A 1 91 ? -14.684 6.679 6.542 1.00 89.56 91 ILE A C 1
ATOM 733 O O . ILE A 1 91 ? -14.918 7.613 5.777 1.00 89.56 91 ILE A O 1
ATOM 737 N N . LYS A 1 92 ? -14.902 6.806 7.858 1.00 84.50 92 LYS A N 1
ATOM 738 C CA . LYS A 1 92 ? -15.450 8.027 8.474 1.00 84.50 92 LYS A CA 1
ATOM 739 C C . LYS A 1 92 ? -14.372 9.068 8.771 1.00 84.50 92 LYS A C 1
ATOM 741 O O . LYS A 1 92 ? -14.659 10.256 8.676 1.00 84.50 92 LYS A O 1
ATOM 746 N N . ASN A 1 93 ? -13.134 8.647 9.039 1.00 79.56 93 ASN A N 1
ATOM 747 C CA . ASN A 1 93 ? -12.042 9.554 9.403 1.00 79.56 93 ASN A CA 1
ATOM 748 C C . ASN A 1 93 ? -11.698 10.520 8.256 1.00 79.56 93 ASN A C 1
ATOM 750 O O . ASN A 1 93 ? -11.366 10.066 7.159 1.00 79.56 93 ASN A O 1
ATOM 754 N N . GLN A 1 94 ? -11.859 11.828 8.459 1.00 75.50 94 GLN A N 1
ATOM 755 C CA . GLN A 1 94 ? -11.608 12.847 7.432 1.00 75.50 94 GLN A CA 1
ATOM 756 C C . GLN A 1 94 ? -10.098 12.990 7.162 1.00 75.50 94 GLN A C 1
ATOM 758 O O . GLN A 1 94 ? -9.281 12.583 7.975 1.00 75.50 94 GLN A O 1
ATOM 763 N N . GLY A 1 95 ? -9.710 13.489 5.984 1.00 71.44 95 GLY A N 1
ATOM 764 C CA . GLY A 1 95 ? -8.289 13.699 5.648 1.00 71.44 95 GLY A CA 1
ATOM 765 C C . GLY A 1 95 ? -7.445 12.429 5.427 1.00 71.44 95 GLY A C 1
ATOM 766 O O . GLY A 1 95 ? -6.237 12.525 5.203 1.00 71.44 95 GLY A O 1
ATOM 767 N N . THR A 1 96 ? -8.055 11.238 5.460 1.00 84.31 96 THR A N 1
ATOM 768 C CA . THR A 1 96 ? -7.390 9.960 5.153 1.00 84.31 96 THR A CA 1
ATOM 769 C C . THR A 1 96 ? -7.561 9.566 3.689 1.00 84.31 96 THR A C 1
ATOM 771 O O . THR A 1 96 ? -8.377 10.134 2.959 1.00 84.31 96 THR A O 1
ATOM 774 N N . SER A 1 97 ? -6.839 8.529 3.255 1.00 88.31 97 SER A N 1
ATOM 775 C CA . SER A 1 97 ? -7.005 7.978 1.905 1.00 88.31 97 SER A CA 1
ATOM 776 C C . SER A 1 97 ? -8.324 7.213 1.728 1.00 88.31 97 SER A C 1
ATOM 778 O O . SER A 1 97 ? -8.670 6.812 0.612 1.00 88.31 97 SER A O 1
ATOM 780 N N . LYS A 1 98 ? -9.075 7.019 2.824 1.00 89.19 98 LYS A N 1
ATOM 781 C CA . LYS A 1 98 ? -10.283 6.187 2.902 1.00 89.19 98 LYS A CA 1
ATOM 782 C C . LYS A 1 98 ? -10.006 4.756 2.433 1.00 89.19 98 LYS A C 1
ATOM 784 O O . LYS A 1 98 ? -10.795 4.162 1.704 1.00 89.19 98 LYS A O 1
ATOM 789 N N . GLY A 1 99 ? -8.852 4.221 2.829 1.00 92.25 99 GLY A N 1
ATOM 790 C CA . GLY A 1 99 ? -8.443 2.853 2.524 1.00 92.25 99 GLY A CA 1
ATOM 791 C C . GLY A 1 99 ? -7.739 2.658 1.182 1.00 92.25 99 GLY A C 1
ATOM 792 O O . GLY A 1 99 ? -7.390 1.522 0.879 1.00 92.25 99 GLY A O 1
ATOM 793 N N . ALA A 1 100 ? -7.495 3.703 0.382 1.00 95.06 100 ALA A N 1
ATOM 794 C CA . ALA A 1 100 ? -6.765 3.565 -0.882 1.00 95.06 100 ALA A CA 1
ATOM 795 C C . ALA A 1 100 ? -5.299 3.140 -0.674 1.00 95.06 100 ALA A C 1
ATOM 797 O O . ALA A 1 100 ? -4.812 2.253 -1.380 1.00 95.06 100 ALA A O 1
ATOM 798 N N . LEU A 1 101 ? -4.605 3.711 0.320 1.00 94.88 101 LEU A N 1
ATOM 799 C CA . LEU A 1 101 ? -3.236 3.312 0.672 1.00 94.88 101 LEU A CA 1
ATOM 800 C C . LEU A 1 101 ? -3.209 1.870 1.180 1.00 94.88 101 LEU A C 1
ATOM 802 O O . LEU A 1 101 ? -2.402 1.059 0.720 1.00 94.88 101 LEU A O 1
ATOM 806 N N . SER A 1 102 ? -4.137 1.535 2.078 1.00 95.44 102 SER A N 1
ATOM 807 C CA . SER A 1 102 ? -4.281 0.181 2.616 1.00 95.44 102 SER A CA 1
ATOM 808 C C . SER A 1 102 ? -4.607 -0.852 1.530 1.00 95.44 102 SER A C 1
ATOM 810 O O . SER A 1 102 ? -4.041 -1.943 1.531 1.00 95.44 102 SER A O 1
ATOM 812 N N . ALA A 1 103 ? -5.477 -0.518 0.575 1.00 96.31 103 ALA A N 1
ATOM 813 C CA . ALA A 1 103 ? -5.818 -1.380 -0.554 1.00 96.31 103 ALA A CA 1
ATOM 814 C C . ALA A 1 103 ? -4.622 -1.624 -1.475 1.00 96.31 103 ALA A C 1
ATOM 816 O O . ALA A 1 103 ? -4.335 -2.771 -1.818 1.00 96.31 103 ALA A O 1
ATOM 817 N N . SER A 1 104 ? -3.893 -0.559 -1.823 1.00 96.19 104 SER A N 1
ATOM 818 C CA . SER A 1 104 ? -2.684 -0.646 -2.644 1.00 96.19 104 SER A CA 1
ATOM 819 C C . SER A 1 104 ? -1.629 -1.531 -1.981 1.00 96.19 104 SER A C 1
ATOM 821 O O . SER A 1 104 ? -1.170 -2.506 -2.580 1.00 96.19 104 SER A O 1
ATOM 823 N N . LEU A 1 105 ? -1.313 -1.276 -0.705 1.00 96.62 105 LEU A N 1
ATOM 824 C CA . LEU A 1 105 ? -0.355 -2.089 0.045 1.00 96.62 105 LEU A CA 1
ATOM 825 C C . LEU A 1 105 ? -0.804 -3.559 0.124 1.00 96.62 105 LEU A C 1
ATOM 827 O O . LEU A 1 105 ? 0.016 -4.454 -0.072 1.00 96.62 105 LEU A O 1
ATOM 831 N N . SER A 1 106 ? -2.101 -3.814 0.335 1.00 96.81 106 SER A N 1
ATOM 832 C CA . SER A 1 106 ? -2.664 -5.169 0.367 1.00 96.81 106 SER A CA 1
ATOM 833 C C . SER A 1 106 ? -2.515 -5.910 -0.960 1.00 96.81 106 SER A C 1
ATOM 835 O O . SER A 1 106 ? -2.203 -7.101 -0.954 1.00 96.81 106 SER A O 1
ATOM 837 N N . ALA A 1 107 ? -2.750 -5.236 -2.087 1.00 96.50 107 ALA A N 1
ATOM 838 C CA . ALA A 1 107 ? -2.630 -5.835 -3.412 1.00 96.50 107 ALA A CA 1
ATOM 839 C C . ALA A 1 107 ? -1.174 -6.218 -3.717 1.00 96.50 107 ALA A C 1
ATOM 841 O O . ALA A 1 107 ? -0.903 -7.344 -4.139 1.00 96.50 107 ALA A O 1
ATOM 842 N N . TYR A 1 108 ? -0.224 -5.327 -3.416 1.00 96.12 108 TYR A N 1
ATOM 843 C CA . TYR A 1 108 ? 1.201 -5.622 -3.572 1.00 96.12 108 TYR A CA 1
ATOM 844 C C . TYR A 1 108 ? 1.694 -6.718 -2.624 1.00 96.12 108 TYR A C 1
ATOM 846 O O . TYR A 1 108 ? 2.463 -7.571 -3.055 1.00 96.12 108 TYR A O 1
ATOM 854 N N . MET A 1 109 ? 1.234 -6.736 -1.369 1.00 95.75 109 MET A N 1
ATOM 855 C CA . MET A 1 109 ? 1.549 -7.797 -0.406 1.00 95.75 109 MET A CA 1
ATOM 856 C C . MET A 1 109 ? 1.107 -9.169 -0.922 1.00 95.75 109 MET A C 1
ATOM 858 O O . MET A 1 109 ? 1.875 -10.129 -0.883 1.00 95.75 109 MET A O 1
ATOM 862 N N . ASN A 1 110 ? -0.128 -9.251 -1.429 1.00 94.69 110 ASN A N 1
ATOM 863 C CA . ASN A 1 110 ? -0.680 -10.480 -1.988 1.00 94.69 110 ASN A CA 1
ATOM 864 C C . ASN A 1 110 ? 0.147 -10.937 -3.196 1.00 94.69 110 ASN A C 1
ATOM 866 O O . ASN A 1 110 ? 0.638 -12.064 -3.218 1.00 94.69 110 ASN A O 1
ATOM 870 N N . ALA A 1 111 ? 0.397 -10.037 -4.150 1.00 94.19 111 ALA A N 1
ATOM 871 C CA . ALA A 1 111 ? 1.225 -10.346 -5.308 1.00 94.19 111 ALA A CA 1
ATOM 872 C C . ALA A 1 111 ? 2.638 -10.802 -4.900 1.00 94.19 111 ALA A C 1
ATOM 874 O O . ALA A 1 111 ? 3.130 -11.807 -5.413 1.00 94.19 111 ALA A O 1
ATOM 875 N N . TYR A 1 112 ? 3.270 -10.128 -3.938 1.00 94.75 112 TYR A N 1
ATOM 876 C CA . TYR A 1 112 ? 4.607 -10.458 -3.440 1.00 94.75 112 TYR A CA 1
ATOM 877 C C . TYR A 1 112 ? 4.687 -11.875 -2.860 1.00 94.75 112 TYR A C 1
ATOM 879 O O . TYR A 1 112 ? 5.626 -12.618 -3.162 1.00 94.75 112 TYR A O 1
ATOM 887 N N . TRP A 1 113 ? 3.688 -12.262 -2.064 1.00 94.12 113 TRP A N 1
ATOM 888 C CA . TRP A 1 113 ? 3.611 -13.574 -1.422 1.00 94.12 113 TRP A CA 1
ATOM 889 C C . TRP A 1 113 ? 2.960 -14.659 -2.285 1.00 94.12 113 TRP A C 1
ATOM 891 O O . TRP A 1 113 ? 3.019 -15.820 -1.905 1.00 94.12 113 TRP A O 1
ATOM 901 N N . SER A 1 114 ? 2.408 -14.332 -3.456 1.00 91.69 114 SER A N 1
ATOM 902 C CA . SER A 1 114 ? 1.713 -15.292 -4.331 1.00 91.69 114 SER A CA 1
ATOM 903 C C . SER A 1 114 ? 2.612 -16.381 -4.930 1.00 91.69 114 SER A C 1
ATOM 905 O O . SER A 1 114 ? 2.118 -17.423 -5.355 1.00 91.69 114 SER A O 1
ATOM 907 N N . GLY A 1 115 ? 3.924 -16.130 -5.036 1.00 89.75 115 GLY A N 1
ATOM 908 C CA . GLY A 1 115 ? 4.853 -17.009 -5.757 1.00 89.75 115 GLY A CA 1
ATOM 909 C C . GLY A 1 115 ? 4.643 -17.024 -7.277 1.00 89.75 115 GLY A C 1
ATOM 910 O O . GLY A 1 115 ? 5.207 -17.871 -7.962 1.00 89.75 115 GLY A O 1
ATOM 911 N N . GLN A 1 116 ? 3.851 -16.096 -7.823 1.00 88.50 116 GLN A N 1
ATOM 912 C CA . GLN A 1 116 ? 3.560 -16.016 -9.260 1.00 88.50 116 GLN A CA 1
ATOM 913 C C . GLN A 1 116 ? 4.506 -15.071 -10.012 1.00 88.50 116 GLN A C 1
ATOM 915 O O . GLN A 1 116 ? 4.646 -15.168 -11.232 1.00 88.50 116 GLN A O 1
ATOM 920 N N . PHE A 1 117 ? 5.183 -14.166 -9.301 1.00 88.81 117 PHE A N 1
ATOM 921 C CA . PHE A 1 117 ? 5.958 -13.084 -9.904 1.00 88.81 117 PHE A CA 1
ATOM 922 C C . PHE A 1 117 ? 7.410 -13.119 -9.434 1.00 88.81 117 PHE A C 1
ATOM 924 O O . PHE A 1 117 ? 7.680 -13.128 -8.241 1.00 88.81 117 PHE A O 1
ATOM 931 N N . SER A 1 118 ? 8.373 -13.083 -10.361 1.00 87.31 118 SER A N 1
ATOM 932 C CA . SER A 1 118 ? 9.786 -12.911 -9.983 1.00 87.31 118 SER A CA 1
ATOM 933 C C . SER A 1 118 ? 10.105 -11.468 -9.582 1.00 87.31 118 SER A C 1
ATOM 935 O O . SER A 1 118 ? 11.067 -11.232 -8.856 1.00 87.31 118 SER A O 1
ATOM 937 N N . PHE A 1 119 ? 9.352 -10.490 -10.095 1.00 89.38 119 PHE A N 1
ATOM 938 C CA . PHE A 1 119 ? 9.455 -9.088 -9.701 1.00 89.38 119 PHE A CA 1
ATOM 939 C C . PHE A 1 119 ? 8.144 -8.329 -9.946 1.00 89.38 119 PHE A C 1
ATOM 941 O O . PHE A 1 119 ? 7.392 -8.690 -10.848 1.00 89.38 119 PHE A O 1
ATOM 948 N N . LEU A 1 120 ? 7.907 -7.252 -9.192 1.00 91.94 120 LEU A N 1
ATOM 949 C CA . LEU A 1 120 ? 6.752 -6.356 -9.343 1.00 91.94 120 LEU A CA 1
ATOM 950 C C . LEU A 1 120 ? 7.188 -4.939 -9.728 1.00 91.94 120 LEU A C 1
ATOM 952 O O . LEU A 1 120 ? 8.304 -4.508 -9.435 1.00 91.94 120 LEU A O 1
ATOM 956 N N . ASN A 1 121 ? 6.293 -4.198 -10.379 1.00 90.81 121 ASN A N 1
ATOM 957 C CA . ASN A 1 121 ? 6.473 -2.778 -10.667 1.00 90.81 121 ASN A CA 1
ATOM 958 C C . ASN A 1 121 ? 5.710 -1.926 -9.644 1.00 90.81 121 ASN A C 1
ATOM 960 O O . ASN A 1 121 ? 4.522 -2.154 -9.457 1.00 90.81 121 ASN A O 1
ATOM 964 N N . THR A 1 122 ? 6.362 -0.940 -9.029 1.00 91.06 122 THR A N 1
ATOM 965 C CA . THR A 1 122 ? 5.807 -0.120 -7.935 1.00 91.06 122 THR A CA 1
ATOM 966 C C . THR A 1 122 ? 5.308 1.263 -8.374 1.00 91.06 122 THR A C 1
ATOM 968 O O . THR A 1 122 ? 4.974 2.082 -7.524 1.00 91.06 122 THR A O 1
ATOM 971 N N . ASN A 1 123 ? 5.198 1.539 -9.680 1.00 88.06 123 ASN A N 1
ATOM 972 C CA . ASN A 1 123 ? 4.760 2.852 -10.174 1.00 88.06 123 ASN A CA 1
ATOM 973 C C . ASN A 1 123 ? 3.338 3.185 -9.712 1.00 88.06 123 ASN A C 1
ATOM 975 O O . ASN A 1 123 ? 3.097 4.270 -9.198 1.00 88.06 123 ASN A O 1
ATOM 979 N N . ARG A 1 124 ? 2.411 2.222 -9.806 1.00 91.12 124 ARG A N 1
ATOM 980 C CA . ARG A 1 124 ? 1.041 2.427 -9.328 1.00 91.12 124 ARG A CA 1
ATOM 981 C C . ARG A 1 124 ? 0.983 2.711 -7.830 1.00 91.12 124 ARG A C 1
ATOM 983 O O . ARG A 1 124 ? 0.170 3.514 -7.382 1.00 91.12 124 ARG A O 1
ATOM 990 N N . PHE A 1 125 ? 1.848 2.064 -7.051 1.00 92.94 125 PHE A N 1
ATOM 991 C CA . PHE A 1 125 ? 1.969 2.358 -5.629 1.00 92.94 125 PHE A CA 1
ATOM 992 C C . PHE A 1 125 ? 2.392 3.815 -5.399 1.00 92.94 125 PHE A C 1
ATOM 994 O O . PHE A 1 125 ? 1.746 4.507 -4.619 1.00 92.94 125 PHE A O 1
ATOM 1001 N N . LEU A 1 126 ? 3.413 4.294 -6.118 1.00 90.69 126 LEU A N 1
ATOM 1002 C CA . LEU A 1 126 ? 3.872 5.687 -6.058 1.00 90.69 126 LEU A CA 1
ATOM 1003 C C . LEU A 1 126 ? 2.785 6.691 -6.464 1.00 90.69 126 LEU A C 1
ATOM 1005 O O . LEU A 1 126 ? 2.609 7.698 -5.785 1.00 90.69 126 LEU A O 1
ATOM 1009 N N . ASP A 1 127 ? 1.995 6.411 -7.501 1.00 90.19 127 ASP A N 1
ATOM 1010 C CA . ASP A 1 127 ? 0.893 7.300 -7.902 1.00 90.19 127 ASP A CA 1
ATOM 1011 C C . ASP A 1 127 ? -0.150 7.465 -6.784 1.00 90.19 127 ASP A C 1
ATOM 1013 O O . ASP A 1 127 ? -0.628 8.567 -6.506 1.00 90.19 127 ASP A O 1
ATOM 1017 N N . ILE A 1 128 ? -0.491 6.368 -6.104 1.00 92.38 128 ILE A N 1
ATOM 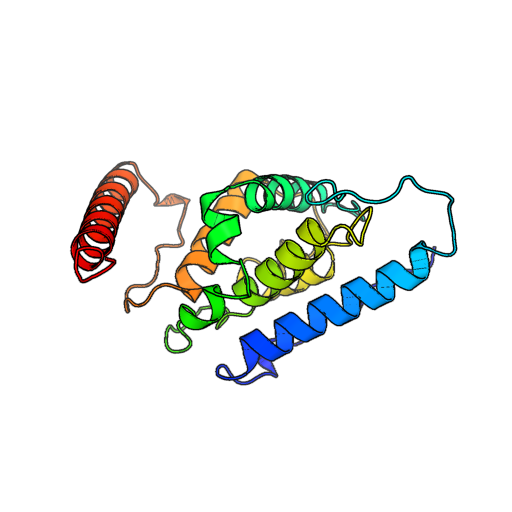1018 C CA . ILE A 1 128 ? -1.442 6.397 -4.985 1.00 92.38 128 ILE A CA 1
ATOM 1019 C C . ILE A 1 128 ? -0.812 7.106 -3.783 1.00 92.38 128 ILE A C 1
ATOM 1021 O O . ILE A 1 128 ? -1.467 7.918 -3.132 1.00 92.38 128 ILE A O 1
ATOM 1025 N N . VAL A 1 129 ? 0.462 6.842 -3.497 1.00 91.81 129 VAL A N 1
ATOM 1026 C CA . VAL A 1 129 ? 1.179 7.490 -2.396 1.00 91.81 129 VAL A CA 1
ATOM 1027 C C . VAL A 1 129 ? 1.308 8.996 -2.614 1.00 91.81 129 VAL A C 1
ATOM 1029 O O . VAL A 1 129 ? 0.993 9.754 -1.698 1.00 91.81 129 VAL A O 1
ATOM 1032 N N . SER A 1 130 ? 1.671 9.447 -3.814 1.00 90.38 130 SER A N 1
ATOM 1033 C CA . SER A 1 130 ? 1.765 10.879 -4.128 1.00 90.38 130 SER A CA 1
ATOM 1034 C C . SER A 1 130 ? 0.431 11.616 -3.996 1.00 90.38 130 SER A C 1
ATOM 1036 O O . SER A 1 130 ? 0.406 12.803 -3.685 1.00 90.38 130 SER A O 1
ATOM 1038 N N . SER A 1 131 ? -0.688 10.905 -4.155 1.00 89.75 131 SER A N 1
ATOM 1039 C CA . SER A 1 131 ? -2.033 11.475 -4.029 1.00 89.75 131 SER A CA 1
ATOM 1040 C C . SER A 1 131 ? -2.490 11.688 -2.578 1.00 89.75 131 SER A C 1
ATOM 1042 O O . SER A 1 131 ? -3.376 12.506 -2.342 1.00 89.75 131 SER A O 1
ATOM 1044 N N . PHE A 1 132 ? -1.935 10.952 -1.606 1.00 88.62 132 PHE A N 1
ATOM 1045 C CA . PHE A 1 132 ? -2.445 10.936 -0.221 1.00 88.62 132 PHE A CA 1
ATOM 1046 C C . PHE A 1 132 ? -1.395 11.179 0.867 1.00 88.62 132 PHE A C 1
ATOM 1048 O O . PHE A 1 132 ? -1.758 11.454 2.014 1.00 88.62 132 PHE A O 1
ATOM 1055 N N . VAL A 1 133 ? -0.111 11.039 0.542 1.00 86.94 133 VAL A N 1
ATOM 1056 C CA . VAL A 1 133 ? 0.991 11.181 1.495 1.00 86.94 133 VAL A CA 1
ATOM 1057 C C . VAL A 1 133 ? 1.698 12.512 1.277 1.00 86.94 133 VAL A C 1
ATOM 1059 O O . VAL A 1 133 ? 1.531 13.403 2.103 1.00 86.94 133 VAL A O 1
ATOM 1062 N N . GLN A 1 134 ? 2.440 12.652 0.177 1.00 85.31 134 GLN A N 1
ATOM 1063 C CA . GLN A 1 134 ? 3.106 13.888 -0.247 1.00 85.31 134 GLN A CA 1
ATOM 1064 C C . GLN A 1 134 ? 3.285 13.879 -1.766 1.00 85.31 134 GLN A C 1
ATOM 1066 O O . GLN A 1 134 ? 3.692 12.856 -2.320 1.00 85.31 134 GLN A O 1
ATOM 1071 N N . ALA A 1 135 ? 3.002 14.999 -2.434 1.00 86.19 135 ALA A N 1
ATOM 1072 C CA . ALA A 1 135 ? 3.032 15.091 -3.897 1.00 86.19 135 ALA A CA 1
ATOM 1073 C C . ALA A 1 135 ? 4.435 14.841 -4.477 1.00 86.19 135 ALA A C 1
ATOM 1075 O O . ALA A 1 135 ? 4.564 14.337 -5.589 1.00 86.19 135 ALA A O 1
ATOM 1076 N N . GLU A 1 136 ? 5.475 15.129 -3.698 1.00 85.75 136 GLU A N 1
ATOM 1077 C CA . GLU A 1 136 ? 6.891 14.935 -4.006 1.00 85.75 136 GLU A CA 1
ATOM 1078 C C . GLU A 1 136 ? 7.277 13.450 -4.142 1.00 85.75 136 GLU A C 1
ATOM 1080 O O . GLU A 1 136 ? 8.321 13.119 -4.706 1.00 85.75 136 GLU A O 1
ATOM 1085 N N . TYR A 1 137 ? 6.432 12.528 -3.668 1.00 86.19 137 TYR A N 1
ATOM 1086 C CA . TYR A 1 137 ? 6.609 11.081 -3.828 1.00 86.19 137 TYR A CA 1
ATOM 1087 C C . TYR A 1 137 ? 6.044 10.561 -5.158 1.00 86.19 137 TYR A C 1
ATOM 1089 O O . TYR A 1 137 ? 5.493 9.463 -5.223 1.00 86.19 137 TYR A O 1
ATOM 1097 N N . ASP A 1 138 ? 6.178 11.339 -6.231 1.00 83.25 138 ASP A N 1
ATOM 1098 C CA . ASP A 1 138 ? 5.705 11.020 -7.586 1.00 83.25 138 ASP A CA 1
ATOM 1099 C C . ASP A 1 138 ? 6.733 10.252 -8.444 1.00 83.25 138 ASP A C 1
ATOM 1101 O O . ASP A 1 138 ? 6.445 9.861 -9.576 1.00 83.25 138 ASP A O 1
ATOM 1105 N N . GLY A 1 139 ? 7.932 10.016 -7.901 1.00 83.69 139 GLY A N 1
ATOM 1106 C CA . GLY A 1 139 ? 9.025 9.312 -8.574 1.00 83.69 139 GLY A CA 1
ATOM 1107 C C . GLY A 1 139 ? 9.921 10.198 -9.448 1.00 83.69 139 GLY A C 1
ATOM 1108 O O . GLY A 1 139 ? 10.813 9.672 -10.118 1.00 83.69 139 GLY A O 1
ATOM 1109 N N . ASN A 1 140 ? 9.743 11.523 -9.435 1.00 83.69 140 ASN A N 1
ATOM 1110 C CA . ASN A 1 140 ? 10.555 12.442 -10.240 1.00 83.69 140 ASN A CA 1
ATOM 1111 C C . ASN A 1 140 ? 11.880 12.848 -9.574 1.00 83.69 140 ASN A C 1
ATOM 1113 O O . ASN A 1 140 ? 12.802 13.282 -10.264 1.00 83.69 140 ASN 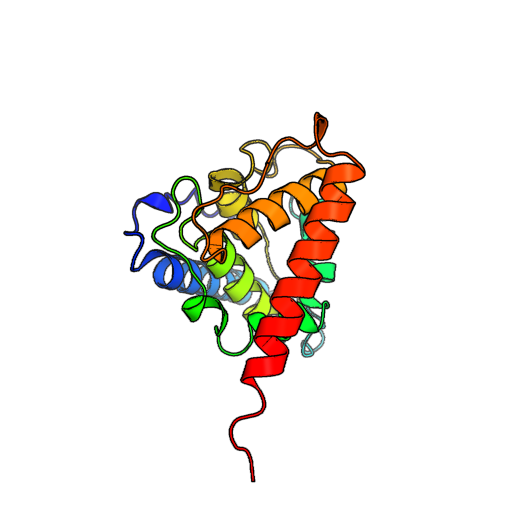A O 1
ATOM 1117 N N . SER A 1 141 ? 12.042 12.634 -8.267 1.00 85.31 141 SER A N 1
ATOM 1118 C CA . SER A 1 141 ? 13.261 12.967 -7.513 1.00 85.31 141 SER A CA 1
ATOM 1119 C C . SER A 1 141 ? 13.609 11.901 -6.470 1.00 85.31 141 SER A C 1
ATOM 1121 O O . SER A 1 141 ? 12.756 11.123 -6.046 1.00 85.31 141 SER A O 1
ATOM 1123 N N . GLN A 1 142 ? 14.890 11.827 -6.090 1.00 86.94 142 GLN A N 1
ATOM 1124 C CA . GLN A 1 142 ? 15.331 11.004 -4.959 1.00 86.94 142 GLN A CA 1
ATOM 1125 C C . GLN A 1 142 ? 14.775 11.575 -3.657 1.00 86.94 142 GLN A C 1
ATOM 1127 O O . GLN A 1 142 ? 14.678 12.791 -3.507 1.00 86.94 142 GLN A O 1
ATOM 1132 N N . GLN A 1 143 ? 14.435 10.692 -2.723 1.00 89.81 143 GLN A N 1
ATOM 1133 C CA . GLN A 1 143 ? 13.771 11.048 -1.474 1.00 89.81 143 GLN A CA 1
ATOM 1134 C C . GLN A 1 143 ? 14.473 10.399 -0.286 1.00 89.81 143 GLN A C 1
ATOM 1136 O O . GLN A 1 143 ? 15.106 9.347 -0.416 1.00 89.81 143 GLN A O 1
ATOM 1141 N N . ASP A 1 144 ? 14.320 11.011 0.884 1.00 89.81 144 ASP A N 1
ATOM 1142 C CA . ASP A 1 144 ? 14.734 10.412 2.146 1.00 89.81 144 ASP A CA 1
ATOM 1143 C C . ASP A 1 144 ? 13.803 9.232 2.486 1.00 89.81 144 ASP A C 1
ATOM 1145 O O . ASP A 1 144 ? 12.590 9.385 2.668 1.00 89.81 144 ASP A O 1
ATOM 1149 N N . TRP A 1 145 ? 14.377 8.028 2.553 1.00 89.69 145 TRP A N 1
ATOM 1150 C CA . TRP A 1 145 ? 13.639 6.791 2.812 1.00 89.69 145 TRP A CA 1
ATOM 1151 C C . TRP A 1 145 ? 12.999 6.762 4.204 1.00 89.69 145 TRP A C 1
ATOM 1153 O O . TRP A 1 145 ? 11.937 6.160 4.376 1.00 89.69 145 TRP A O 1
ATOM 1163 N N . HIS A 1 146 ? 13.631 7.394 5.193 1.00 89.00 146 HIS A N 1
ATOM 1164 C CA . HIS A 1 146 ? 13.163 7.427 6.570 1.00 89.00 146 HIS A CA 1
ATOM 1165 C C . HIS A 1 146 ? 11.985 8.390 6.697 1.00 89.00 146 HIS A C 1
ATOM 1167 O O . HIS A 1 146 ? 10.946 8.027 7.256 1.00 89.00 146 HIS A O 1
ATOM 1173 N N . GLN A 1 147 ? 12.101 9.570 6.084 1.00 87.88 147 GLN A N 1
ATOM 1174 C CA . GLN A 1 147 ? 11.007 10.535 6.015 1.00 87.88 147 GLN A CA 1
ATOM 1175 C C . GLN A 1 147 ? 9.776 9.928 5.335 1.00 87.88 147 GLN A C 1
ATOM 1177 O O . GLN A 1 147 ? 8.665 10.010 5.865 1.00 87.88 147 GLN A O 1
ATOM 1182 N N . PHE A 1 148 ? 9.984 9.259 4.198 1.00 90.94 148 PHE A N 1
ATOM 1183 C CA . PHE A 1 148 ? 8.929 8.539 3.495 1.00 90.94 148 PHE A CA 1
ATOM 1184 C C . PHE A 1 148 ? 8.263 7.477 4.375 1.00 90.94 148 PHE A C 1
ATOM 1186 O O . PHE A 1 148 ? 7.035 7.426 4.447 1.00 90.94 148 PHE A O 1
ATOM 1193 N N . LEU A 1 149 ? 9.055 6.630 5.046 1.00 92.75 149 LEU A N 1
ATOM 1194 C CA . LEU A 1 149 ? 8.533 5.557 5.892 1.00 92.75 149 LEU A CA 1
ATOM 1195 C C . LEU A 1 149 ? 7.613 6.111 6.979 1.00 92.75 149 LEU A C 1
ATOM 1197 O O . LEU A 1 149 ? 6.522 5.579 7.184 1.00 92.75 149 LEU A O 1
ATOM 1201 N N . ILE A 1 150 ? 8.031 7.183 7.652 1.00 88.75 150 ILE A N 1
ATOM 1202 C CA . ILE A 1 150 ? 7.244 7.796 8.721 1.00 88.75 150 ILE A CA 1
ATOM 1203 C C . ILE A 1 150 ? 5.920 8.332 8.176 1.00 88.75 150 ILE A C 1
ATOM 1205 O O . ILE A 1 150 ? 4.857 7.973 8.686 1.00 88.75 150 ILE A O 1
ATOM 1209 N N . TRP A 1 151 ? 5.966 9.129 7.107 1.00 88.06 151 TRP A N 1
ATOM 1210 C CA . TRP A 1 151 ? 4.760 9.680 6.492 1.00 88.06 151 TRP A CA 1
ATOM 1211 C C . TRP A 1 151 ? 3.794 8.600 6.018 1.00 88.06 151 TRP A C 1
ATOM 1213 O O . TRP A 1 151 ? 2.586 8.687 6.259 1.00 88.06 151 TRP A O 1
ATOM 1223 N N . PHE A 1 152 ? 4.329 7.560 5.382 1.00 92.00 152 PHE A N 1
ATOM 1224 C CA . PHE A 1 152 ? 3.543 6.427 4.928 1.00 92.00 152 PHE A CA 1
ATOM 1225 C C . PHE A 1 152 ? 2.862 5.714 6.101 1.00 92.00 152 PHE A C 1
ATOM 1227 O O . PHE A 1 152 ? 1.657 5.475 6.044 1.00 92.00 152 PHE A O 1
ATOM 1234 N N . LEU A 1 153 ? 3.594 5.413 7.180 1.00 91.25 153 LEU A N 1
ATOM 1235 C CA . LEU A 1 153 ? 3.040 4.732 8.353 1.00 91.25 153 LEU A CA 1
ATOM 1236 C C . LEU A 1 153 ? 1.983 5.570 9.076 1.00 91.25 153 LEU A C 1
ATOM 1238 O O . LEU A 1 153 ? 0.972 5.007 9.493 1.00 91.25 153 LEU A O 1
ATOM 1242 N N . ILE A 1 154 ? 2.164 6.890 9.184 1.00 86.75 154 ILE A N 1
ATOM 1243 C CA . ILE A 1 154 ? 1.158 7.792 9.769 1.00 86.75 154 ILE A CA 1
ATOM 1244 C C . ILE A 1 154 ? -0.133 7.748 8.945 1.00 86.75 154 ILE A C 1
ATOM 1246 O O . ILE A 1 154 ? -1.214 7.515 9.491 1.00 86.75 154 ILE A O 1
ATOM 1250 N N . LYS A 1 155 ? -0.041 7.912 7.620 1.00 87.94 155 LYS A N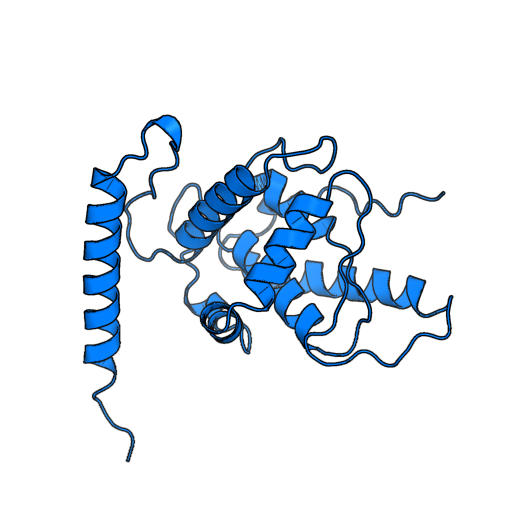 1
ATOM 1251 C CA . LYS A 1 155 ? -1.221 7.892 6.738 1.00 87.94 155 LYS A CA 1
ATOM 1252 C C . LYS A 1 155 ? -1.879 6.512 6.673 1.00 87.94 155 LYS A C 1
ATOM 1254 O O . LYS A 1 155 ? -3.105 6.418 6.660 1.00 87.94 155 LYS A O 1
ATOM 1259 N N . PHE A 1 156 ? -1.088 5.445 6.704 1.00 90.81 156 PHE A N 1
ATOM 1260 C CA . PHE A 1 156 ? -1.581 4.074 6.791 1.00 90.81 156 PHE A CA 1
ATOM 1261 C C . PHE A 1 156 ? -2.294 3.791 8.123 1.00 90.81 156 PHE A C 1
ATOM 1263 O O . PHE A 1 156 ? -3.370 3.193 8.147 1.00 90.81 156 PHE A O 1
ATOM 1270 N N . ALA A 1 157 ? -1.742 4.253 9.244 1.00 88.00 157 ALA A N 1
ATOM 1271 C CA . ALA A 1 157 ? -2.398 4.133 10.540 1.00 88.00 157 ALA A CA 1
ATOM 1272 C C . ALA A 1 157 ? -3.716 4.923 10.565 1.00 88.00 157 ALA A C 1
ATOM 1274 O O . ALA A 1 157 ? -4.713 4.424 11.084 1.00 88.00 157 ALA A O 1
ATOM 1275 N N . ALA A 1 158 ? -3.766 6.098 9.931 1.00 87.44 158 ALA A N 1
ATOM 1276 C CA . ALA A 1 158 ? -4.982 6.902 9.833 1.00 87.44 158 ALA A CA 1
ATOM 1277 C C . ALA A 1 158 ? -6.122 6.189 9.075 1.00 87.44 158 ALA A C 1
ATOM 1279 O O . ALA A 1 158 ? -7.280 6.325 9.475 1.00 87.44 158 ALA A O 1
ATOM 1280 N N . ASP A 1 159 ? -5.812 5.383 8.048 1.00 90.44 159 ASP A N 1
ATOM 1281 C CA . ASP A 1 159 ? -6.798 4.551 7.333 1.00 90.44 159 ASP A CA 1
ATOM 1282 C C . ASP A 1 159 ? -7.495 3.530 8.252 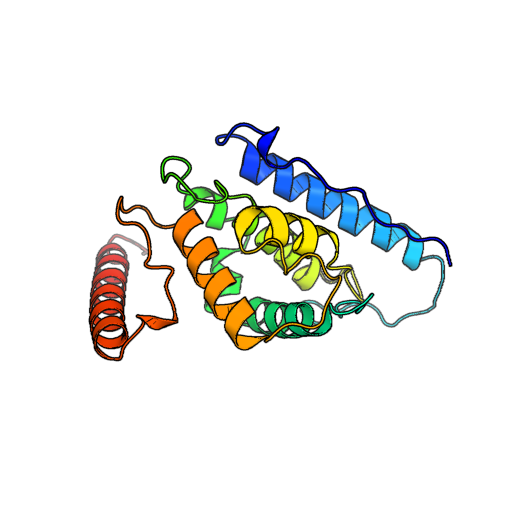1.00 90.44 159 ASP A C 1
ATOM 1284 O O . ASP A 1 159 ? -8.635 3.158 7.982 1.00 90.44 159 ASP A O 1
ATOM 1288 N N . THR A 1 160 ? -6.829 3.055 9.311 1.00 88.31 160 THR A N 1
ATOM 1289 C CA . THR A 1 160 ? -7.344 1.991 10.201 1.00 88.31 160 THR A CA 1
ATOM 1290 C C . THR A 1 160 ? -7.688 2.471 11.611 1.00 88.31 160 THR A C 1
ATOM 1292 O O . THR A 1 160 ? -8.276 1.728 12.406 1.00 88.31 160 THR A O 1
ATOM 1295 N N . ASN A 1 161 ? -7.344 3.718 11.940 1.00 85.62 161 ASN A N 1
ATOM 1296 C CA . ASN A 1 161 ? -7.623 4.302 13.241 1.00 85.62 161 ASN A CA 1
ATOM 1297 C C . ASN A 1 161 ? -9.137 4.424 13.437 1.00 85.62 161 ASN A C 1
ATOM 1299 O O . ASN A 1 161 ? -9.801 5.131 12.687 1.00 85.62 161 ASN A O 1
ATOM 1303 N N . LYS A 1 162 ? -9.690 3.750 14.452 1.00 78.00 162 LYS A N 1
ATOM 1304 C CA . LYS A 1 162 ? -11.120 3.831 14.808 1.00 78.00 162 LYS A CA 1
ATOM 1305 C C . LYS A 1 162 ? -11.458 5.041 15.686 1.00 78.00 162 LYS A C 1
ATOM 1307 O O . LYS A 1 162 ? -12.637 5.291 15.923 1.00 78.00 162 LYS A O 1
ATOM 1312 N N . GLY A 1 163 ? -10.445 5.739 16.197 1.00 71.31 163 GLY A N 1
ATOM 1313 C CA . GLY A 1 163 ? -10.617 6.990 16.927 1.00 71.31 163 GLY A CA 1
ATOM 1314 C C . GLY A 1 163 ? -10.967 8.158 16.005 1.00 71.31 163 GLY A C 1
ATOM 1315 O O . GLY A 1 163 ? -10.861 8.055 14.783 1.00 71.31 163 GLY A O 1
ATOM 1316 N N . TYR A 1 164 ? -11.382 9.264 16.618 1.00 61.00 164 TYR A N 1
ATOM 1317 C CA . TYR A 1 164 ? -11.631 10.539 15.936 1.00 61.00 164 TYR A CA 1
ATOM 1318 C C . TYR A 1 164 ? -10.414 11.472 15.958 1.00 61.00 164 TYR A C 1
ATOM 1320 O O . TYR A 1 164 ? -10.439 12.514 15.315 1.00 61.00 164 TYR A O 1
ATOM 1328 N N . GLU A 1 165 ? -9.364 11.109 16.698 1.00 66.19 165 GLU A N 1
ATOM 1329 C CA . GLU A 1 165 ? -8.144 11.904 16.800 1.00 66.19 165 GLU A CA 1
ATOM 1330 C C . GLU A 1 165 ? -7.286 11.733 15.547 1.00 66.19 165 GLU A C 1
ATOM 1332 O O . GLU A 1 165 ? -6.955 10.614 15.130 1.00 66.19 165 GLU A O 1
ATOM 1337 N N . GLU A 1 166 ? -6.941 12.866 14.941 1.00 67.06 166 GLU A N 1
ATOM 1338 C CA . GLU A 1 166 ? -5.990 12.923 13.845 1.00 67.06 166 GLU A CA 1
ATOM 1339 C C . GLU A 1 166 ? -4.589 12.621 14.383 1.00 67.06 166 GLU A C 1
ATOM 1341 O O . GLU A 1 166 ? -4.154 13.166 15.397 1.00 67.06 166 GLU A O 1
ATOM 1346 N N . LEU A 1 167 ? -3.877 11.716 13.713 1.00 69.62 167 LEU A N 1
ATOM 1347 C CA . LEU A 1 167 ? -2.491 11.430 14.059 1.00 69.62 167 LEU A CA 1
ATOM 1348 C C . LEU A 1 167 ? -1.642 12.651 13.709 1.00 69.62 167 LEU A C 1
ATOM 1350 O O . LEU A 1 167 ? -1.656 13.081 12.556 1.00 69.62 167 LEU A O 1
ATOM 1354 N N . SER A 1 168 ? -0.888 13.175 14.681 1.00 66.38 168 SER A N 1
ATOM 1355 C CA . SER A 1 168 ? 0.021 14.295 14.430 1.00 66.38 168 SER A CA 1
ATOM 1356 C C . SER A 1 168 ? 0.977 13.951 13.292 1.00 66.38 168 SER A C 1
ATOM 1358 O O . SER A 1 168 ? 1.714 12.964 13.333 1.00 66.38 168 SER A O 1
ATOM 1360 N N . THR A 1 169 ? 0.937 14.778 12.256 1.00 63.22 169 THR A N 1
ATOM 1361 C CA . THR A 1 169 ? 1.749 14.647 11.051 1.00 63.22 169 THR A CA 1
ATOM 1362 C C . THR A 1 169 ? 3.039 15.457 11.114 1.00 63.22 169 THR A C 1
ATOM 1364 O O . THR A 1 169 ? 3.915 15.264 10.280 1.00 63.22 169 THR A O 1
ATOM 1367 N N . ASN A 1 170 ? 3.181 16.387 12.061 1.00 66.81 170 ASN A N 1
ATOM 1368 C CA . ASN A 1 170 ? 4.325 17.292 12.067 1.00 66.81 170 ASN A CA 1
ATOM 1369 C C . ASN A 1 170 ? 5.550 16.635 12.725 1.00 66.81 170 ASN A C 1
ATOM 1371 O O . ASN A 1 170 ? 5.681 16.598 13.952 1.00 66.81 170 ASN A O 1
ATOM 1375 N N . LEU A 1 171 ? 6.467 16.158 11.879 1.00 64.38 171 LEU A N 1
ATOM 1376 C CA . LEU A 1 171 ? 7.692 15.504 12.325 1.00 64.38 171 LEU A CA 1
ATOM 1377 C C . LEU A 1 171 ? 8.679 16.457 13.018 1.00 64.38 171 LEU A C 1
ATOM 1379 O O . LEU A 1 171 ? 9.420 16.014 13.888 1.00 64.38 171 LEU A O 1
ATOM 1383 N N . GLU A 1 172 ? 8.653 17.756 12.707 1.00 68.56 172 GLU A N 1
ATOM 1384 C CA . GLU A 1 172 ? 9.498 18.763 13.371 1.00 68.56 172 GLU A CA 1
ATOM 1385 C C . GLU A 1 172 ? 9.099 18.957 14.838 1.00 68.56 172 GLU A C 1
ATOM 1387 O O . GLU A 1 172 ? 9.936 19.236 15.694 1.00 68.56 172 GLU A O 1
ATOM 1392 N N . THR A 1 173 ? 7.815 18.763 15.145 1.00 67.56 173 THR A N 1
ATOM 1393 C CA . THR A 1 173 ? 7.289 18.821 16.518 1.00 67.56 173 THR A CA 1
ATOM 1394 C C . THR A 1 173 ? 7.336 17.478 17.249 1.00 67.56 173 THR A C 1
ATOM 1396 O O . THR A 1 173 ? 7.038 17.416 18.445 1.00 67.56 173 THR A O 1
ATOM 1399 N N . TYR A 1 174 ? 7.710 16.395 16.559 1.00 66.19 174 TYR A N 1
ATOM 1400 C CA . TYR A 1 174 ? 7.675 15.045 17.109 1.00 66.19 174 TYR A CA 1
ATOM 1401 C C . TYR A 1 174 ? 8.852 14.820 18.067 1.00 66.19 174 TYR A C 1
ATOM 1403 O O . TYR A 1 174 ? 10.008 14.687 17.670 1.00 66.19 174 TYR A O 1
ATOM 1411 N N . SER A 1 175 ? 8.545 14.791 19.361 1.00 75.56 175 SER A N 1
ATOM 1412 C CA . SER A 1 175 ? 9.525 14.751 20.454 1.00 75.56 175 SER A CA 1
ATOM 1413 C C . SER A 1 175 ? 9.471 13.449 21.264 1.00 75.56 175 SER A C 1
ATOM 1415 O O . SER A 1 175 ? 8.552 12.640 21.127 1.00 75.56 175 SER A O 1
ATOM 1417 N N . ASN A 1 176 ? 10.420 13.265 22.190 1.00 77.75 176 ASN A N 1
ATOM 1418 C CA . ASN A 1 176 ? 10.437 12.119 23.114 1.00 77.75 176 ASN A CA 1
ATOM 1419 C C . ASN A 1 176 ? 9.167 11.999 23.982 1.00 77.75 176 ASN A C 1
ATOM 1421 O O . ASN A 1 176 ? 8.812 10.897 24.406 1.00 77.75 176 ASN A O 1
ATOM 1425 N N . ALA A 1 177 ? 8.462 13.108 24.230 1.00 80.12 177 ALA A N 1
ATOM 1426 C CA . ALA A 1 177 ? 7.177 13.086 24.926 1.00 80.12 177 ALA A CA 1
ATOM 1427 C C . ALA A 1 177 ? 6.118 12.317 24.116 1.00 80.12 177 ALA A C 1
ATOM 1429 O O . ALA A 1 177 ? 5.481 11.411 24.650 1.00 80.12 177 ALA A O 1
ATOM 1430 N N . HIS A 1 178 ? 6.032 12.583 22.809 1.00 79.25 178 HIS A N 1
ATOM 1431 C CA . HIS A 1 178 ? 5.136 11.879 21.888 1.00 79.25 178 HIS A CA 1
ATOM 1432 C C . HIS A 1 178 ? 5.484 10.388 21.786 1.00 79.25 178 HIS A C 1
ATOM 1434 O O . HIS A 1 178 ? 4.593 9.546 21.736 1.00 79.25 178 HIS A O 1
ATOM 1440 N N . LEU A 1 179 ? 6.777 10.029 21.809 1.00 75.19 179 LEU A N 1
ATOM 1441 C CA . LEU A 1 179 ? 7.202 8.621 21.855 1.00 75.19 179 LEU A CA 1
ATOM 1442 C C . LEU A 1 179 ? 6.691 7.903 23.110 1.00 75.19 179 LEU A C 1
ATOM 1444 O O . LEU A 1 179 ? 6.266 6.750 23.033 1.00 75.19 179 LEU A O 1
ATOM 1448 N N . THR A 1 180 ? 6.723 8.586 24.253 1.00 80.94 180 THR A N 1
ATOM 1449 C CA . THR A 1 180 ? 6.281 8.029 25.537 1.00 80.94 180 THR A CA 1
ATOM 1450 C C . THR A 1 180 ? 4.763 7.853 25.551 1.00 80.94 180 THR A C 1
ATOM 1452 O O . THR A 1 180 ? 4.272 6.776 25.889 1.00 80.94 180 THR A O 1
ATOM 1455 N N . GLU A 1 181 ? 4.024 8.873 25.114 1.00 82.94 181 GLU A N 1
ATOM 1456 C CA . GLU A 1 181 ? 2.565 8.836 24.977 1.00 82.94 181 GLU A CA 1
ATOM 1457 C C . GLU A 1 181 ? 2.109 7.728 24.018 1.00 82.94 181 GLU A C 1
ATOM 1459 O O . GLU A 1 181 ? 1.298 6.878 24.390 1.00 82.94 181 GLU A O 1
ATOM 1464 N N . ASN A 1 182 ? 2.712 7.646 22.829 1.00 79.88 182 ASN A N 1
ATOM 1465 C CA . ASN A 1 182 ? 2.417 6.595 21.855 1.00 79.88 182 ASN A CA 1
ATOM 1466 C C . ASN A 1 182 ? 2.768 5.193 22.384 1.00 79.88 182 ASN A C 1
ATOM 1468 O O . ASN A 1 182 ? 2.078 4.220 22.072 1.00 79.88 182 ASN A O 1
ATOM 1472 N N . GLY A 1 183 ? 3.809 5.065 23.215 1.00 82.50 183 GLY A N 1
ATOM 1473 C CA . GLY A 1 183 ? 4.148 3.814 23.899 1.00 82.50 183 GLY A CA 1
ATOM 1474 C C . GLY A 1 183 ? 3.085 3.375 24.916 1.00 82.50 183 GLY A C 1
ATOM 1475 O O . GLY A 1 183 ? 2.739 2.187 24.989 1.00 82.50 183 GLY A O 1
ATOM 1476 N N . LEU A 1 184 ? 2.525 4.324 25.671 1.00 84.75 184 LEU A N 1
ATOM 1477 C CA . LEU A 1 184 ? 1.425 4.080 26.610 1.00 84.75 184 LEU A CA 1
ATOM 1478 C C . LEU A 1 184 ? 0.124 3.722 25.880 1.00 84.75 184 LEU A C 1
ATOM 1480 O O . LEU A 1 184 ? -0.537 2.747 26.252 1.00 84.75 184 LEU A O 1
ATOM 1484 N N . ASP A 1 185 ? -0.216 4.447 24.813 1.00 82.81 185 ASP A N 1
ATOM 1485 C CA . ASP A 1 185 ? -1.367 4.146 23.955 1.00 82.81 185 ASP A CA 1
ATOM 1486 C C . ASP A 1 185 ? -1.250 2.744 23.335 1.00 82.81 185 ASP A C 1
ATOM 1488 O O . ASP A 1 185 ? -2.179 1.934 23.437 1.00 82.81 185 ASP A O 1
ATOM 1492 N N . TYR A 1 186 ? -0.081 2.400 22.781 1.00 80.81 186 TYR A N 1
ATOM 1493 C CA . TYR A 1 186 ? 0.184 1.064 22.247 1.00 80.81 186 TYR A CA 1
ATOM 1494 C C . TYR A 1 186 ? -0.043 -0.021 23.305 1.00 80.81 186 TYR A C 1
ATOM 1496 O O . TYR A 1 186 ? -0.752 -0.998 23.047 1.00 80.81 186 TYR A O 1
ATOM 1504 N N . THR A 1 187 ? 0.516 0.156 24.504 1.00 84.44 187 THR A N 1
ATOM 1505 C CA . THR A 1 187 ? 0.374 -0.806 25.608 1.00 84.44 187 THR A CA 1
ATOM 1506 C C . THR A 1 187 ? -1.092 -0.964 26.016 1.00 84.44 187 THR A C 1
ATOM 1508 O O . THR A 1 187 ? -1.591 -2.083 26.154 1.00 84.44 187 THR A O 1
ATOM 1511 N N . THR A 1 188 ? -1.825 0.145 26.109 1.00 84.56 188 THR A N 1
ATOM 1512 C CA . THR A 1 188 ? -3.261 0.164 26.425 1.00 84.56 188 THR A CA 1
ATOM 1513 C C . THR A 1 188 ? -4.078 -0.590 25.373 1.00 84.56 188 THR A C 1
ATOM 1515 O O . THR A 1 188 ? -4.905 -1.447 25.709 1.00 84.56 188 THR A O 1
ATOM 1518 N N . LYS A 1 189 ? -3.812 -0.348 24.084 1.00 81.31 189 LYS A N 1
ATOM 1519 C CA . LYS A 1 189 ? -4.464 -1.048 22.965 1.00 81.31 189 LYS A CA 1
ATOM 1520 C C . LYS A 1 189 ? -4.130 -2.542 22.949 1.00 81.31 189 LYS A C 1
ATOM 1522 O O . LYS A 1 189 ? -5.037 -3.354 22.762 1.00 81.31 189 LYS A O 1
ATOM 1527 N N . GLN A 1 190 ? -2.874 -2.928 23.187 1.00 79.75 190 GLN A N 1
ATOM 1528 C CA . GLN A 1 190 ? -2.472 -4.340 23.274 1.00 79.75 190 GLN A CA 1
ATOM 1529 C C . GLN A 1 190 ? -3.174 -5.069 24.423 1.00 79.75 190 GLN A C 1
ATOM 1531 O O . GLN A 1 190 ? -3.661 -6.186 24.226 1.00 79.75 190 GLN A O 1
ATOM 1536 N N . ASN A 1 191 ? -3.298 -4.430 25.587 1.00 81.00 191 ASN A N 1
ATOM 1537 C CA . ASN A 1 191 ? -4.002 -4.999 26.736 1.00 81.00 191 ASN A CA 1
ATOM 1538 C C . ASN A 1 191 ? -5.492 -5.191 26.440 1.00 81.00 191 ASN A C 1
ATOM 1540 O O . ASN A 1 191 ? -6.037 -6.254 26.731 1.00 81.00 191 ASN A O 1
ATOM 1544 N N . ARG A 1 192 ? -6.137 -4.221 25.775 1.00 76.88 192 ARG A N 1
ATOM 1545 C CA . ARG A 1 192 ? -7.534 -4.347 25.327 1.00 76.88 192 ARG A CA 1
ATOM 1546 C C . ARG A 1 192 ? -7.722 -5.503 24.342 1.00 76.88 192 ARG A C 1
ATOM 1548 O O . ARG A 1 192 ? -8.695 -6.240 24.452 1.00 76.88 192 ARG A O 1
ATOM 1555 N N . ILE A 1 193 ? -6.813 -5.673 23.382 1.00 69.75 193 ILE A N 1
ATOM 1556 C CA . ILE A 1 193 ? -6.888 -6.770 22.400 1.00 69.75 193 ILE A CA 1
ATOM 1557 C C . ILE A 1 193 ? -6.661 -8.127 23.080 1.00 69.75 193 ILE A C 1
ATOM 1559 O O . ILE A 1 193 ? -7.347 -9.097 22.761 1.00 69.75 193 ILE A O 1
ATOM 1563 N N . SER A 1 194 ? -5.728 -8.191 24.029 1.00 68.00 194 SER A N 1
ATOM 1564 C CA . SER A 1 194 ? -5.394 -9.416 24.763 1.00 68.00 194 SER A CA 1
ATOM 1565 C C . SER A 1 194 ? -6.516 -9.844 25.712 1.00 68.00 194 SER A C 1
ATOM 1567 O O . SER A 1 194 ? -6.831 -11.028 25.782 1.00 68.00 194 SER A O 1
ATOM 1569 N N 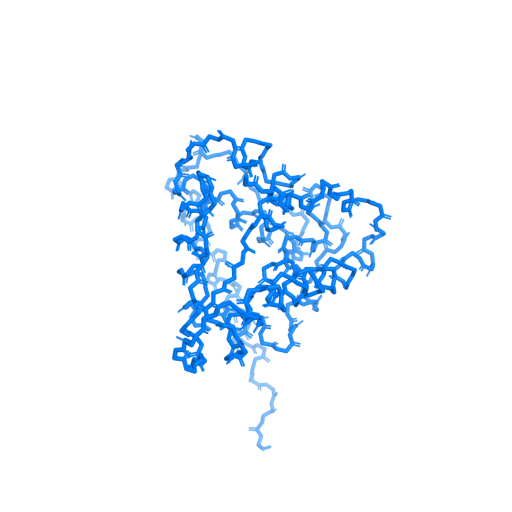. SER A 1 195 ? -7.183 -8.897 26.379 1.00 62.41 195 SER A N 1
ATOM 1570 C CA . SER A 1 195 ? -8.301 -9.194 27.284 1.00 62.41 195 SER A CA 1
ATOM 1571 C C . SER A 1 195 ? -9.557 -9.694 26.561 1.00 62.41 195 SER A C 1
ATOM 1573 O O . SER A 1 195 ? -10.317 -10.470 27.131 1.00 62.41 195 SER A O 1
ATOM 1575 N N . HIS A 1 196 ? -9.747 -9.338 25.285 1.00 56.81 196 HIS A N 1
ATOM 1576 C CA . HIS A 1 196 ? 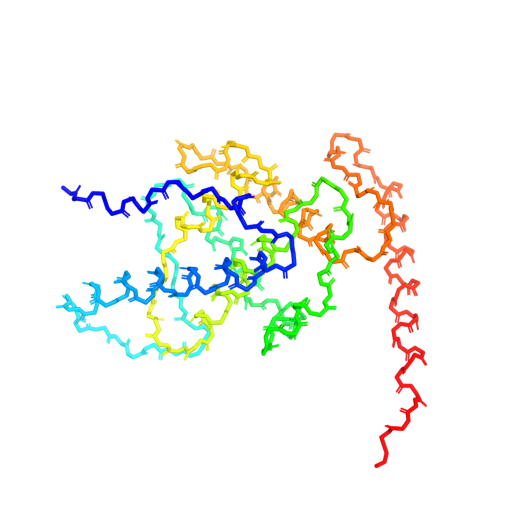-10.855 -9.844 24.464 1.00 56.81 196 HIS A CA 1
ATOM 1577 C C . HIS A 1 196 ? -10.611 -11.260 23.898 1.00 56.81 196 HIS A C 1
ATOM 1579 O O . HIS A 1 196 ? -11.530 -11.842 23.328 1.00 56.81 196 HIS A O 1
ATOM 1585 N N . ARG A 1 197 ? -9.409 -11.844 24.047 1.00 51.69 197 ARG A N 1
ATOM 1586 C CA . ARG A 1 197 ? -9.087 -13.212 23.579 1.00 51.69 197 ARG A CA 1
ATOM 1587 C C . ARG A 1 197 ? -9.355 -14.329 24.599 1.00 51.69 197 ARG A C 1
ATOM 1589 O O . ARG A 1 197 ? -9.077 -15.482 24.291 1.00 51.69 197 ARG A O 1
ATOM 1596 N N . PHE A 1 198 ? -9.931 -14.030 25.765 1.00 40.94 198 PHE A N 1
ATOM 1597 C CA . PHE A 1 198 ? -10.278 -15.039 26.783 1.00 40.94 198 PHE A CA 1
ATOM 1598 C C . PHE A 1 198 ? -11.740 -15.529 26.737 1.00 40.94 198 PHE A C 1
ATOM 1600 O O . PHE A 1 198 ? -12.223 -16.128 27.693 1.00 40.94 198 PHE A O 1
ATOM 1607 N N . GLY A 1 199 ? -12.443 -15.333 25.618 1.00 41.34 199 GLY A N 1
ATOM 1608 C CA . GLY A 1 199 ? -13.750 -15.945 25.360 1.00 41.34 199 GLY A CA 1
ATOM 1609 C C . GLY A 1 199 ? -13.660 -17.054 24.310 1.00 41.34 199 GLY A C 1
ATOM 1610 O O . GLY A 1 199 ? -13.691 -16.754 23.124 1.00 41.34 199 GLY A O 1
ATOM 1611 N N . HIS A 1 200 ? -13.581 -18.305 24.771 1.00 38.06 200 HIS A N 1
ATOM 1612 C CA . HIS A 1 200 ? -13.801 -19.563 24.035 1.00 38.06 200 HIS A CA 1
ATOM 1613 C C . HIS A 1 200 ? -12.943 -19.875 22.793 1.00 38.06 200 HIS A C 1
ATOM 1615 O O . HIS A 1 200 ? -13.291 -19.521 21.673 1.00 38.06 200 HIS A O 1
ATOM 1621 N N . PHE A 1 201 ? -11.932 -20.724 23.002 1.00 32.12 201 PHE A N 1
ATOM 1622 C CA . PHE A 1 201 ? -11.612 -21.844 22.109 1.00 32.12 201 PHE A CA 1
ATOM 1623 C C . PHE A 1 201 ? -11.235 -23.055 22.981 1.00 32.12 201 PHE A C 1
ATOM 1625 O O . PHE A 1 201 ? -10.111 -23.138 23.475 1.00 32.12 201 PHE A O 1
ATOM 1632 N N . TYR A 1 202 ? -12.214 -23.933 23.217 1.00 39.91 202 TYR A N 1
ATOM 1633 C CA . TYR A 1 202 ? -12.001 -25.378 23.337 1.00 39.91 202 TYR A CA 1
ATOM 1634 C C . TYR A 1 202 ? -12.412 -25.986 21.999 1.00 39.91 202 TYR A C 1
ATOM 1636 O O . TYR A 1 202 ? -13.400 -25.463 21.430 1.00 39.91 202 TYR A O 1
#

Secondary structure (DSSP, 8-state):
------PPP-GGGS-HHHHHHHHHHHHHHHHHHHHHHHHTS---PPP-TT--EEE--SS-HHHHHHHHHHHT-HHHHHHHGGGGGGGG--TTSTTS-TTHHHHHHHHHHHHHHTS--SEEE-HHHHHHHHHHT-TT-SSSS---HHHHHHHHHHHHHHHH--SSPPPP--GGG--HHHHHHHHHHHHHHHHHHHHTT-S---

Sequence (202 aa):
MTSTYCGKIDVNSYSAEIRYNAVYNLVIDEINKLSYQHMKVRHRPTPKLGQTGLSNRINSCFVNAILQCLFNTNKLCKLFESRAIERHINIKNQGTSKGALSASLSAYMNAYWSGQFSFLNTNRFLDIVSSFVQAEYDGNSQQDWHQFLIWFLIKFAADTNKGYEELSTNLETYSNAHLTENGLDYTTKQNRISSHRFGHFY